Protein AF-A0A7K2Z045-F1 (afdb_monomer)

Sequence (275 aa):
AHGVPWSALLDPPTADEVGGALRGLGVDALVHLVPGAAVLTLADGRTDVLDLPELDYAARVVTADQENWPDAVEELGGWAWTAAMGPVLAALPGTFARAPQLVLLPAGPFGTVPWHAAWSDVDGRRRHALQDAQISYIPSPRLLCELAARPVDPASRRPAGIGREPGDPVAFAPARGHDHAWRRTAEFLTAGSYSVVSTLWPVSASDTELVLYMADHYLTRRDLPPAQALRTAQLWMRDPKRGIPAAMPPELAARARAIGPDALAGWAGFTHSGW

Foldseek 3Di:
DPPDPVVVVVDADALQLLLCLCVLVVAAWEWEQDAQWIWTRGNNSDIDIGGQNLRHPVVDDPPDDPVCVQVVLVVLLQSLCNRPLVRPLVPRDDDDPDQHHYEYAYPDPCLLRLSQQRWDQDPNDIDGSLVRHLYAYAPGSVLSSVLSPDDDDPVLLQLQQADDDQQRQHYEDEDPAQPCFHVSQVRSSVSNHQKYKYFNHDADPLLVVQLSVQLRCCSNVVVDDSSVSSSVSLVLLQDLPRDDDPPDDPVNSVSSNVRHSSSCRSSSRIHMYGD

Structure (mmCIF, N/CA/C/O backbone):
data_AF-A0A7K2Z045-F1
#
_entry.id   AF-A0A7K2Z045-F1
#
loop_
_atom_site.group_PDB
_atom_site.id
_atom_site.type_symbol
_atom_site.label_atom_id
_atom_site.label_alt_id
_atom_site.label_comp_id
_atom_site.label_asym_id
_atom_site.label_entity_id
_atom_site.label_seq_id
_atom_site.pdbx_PDB_ins_code
_atom_site.Cartn_x
_atom_site.Cartn_y
_atom_site.Cartn_z
_atom_site.occupancy
_atom_site.B_iso_or_equiv
_atom_site.auth_seq_id
_atom_site.auth_comp_id
_atom_site.auth_asym_id
_atom_site.auth_atom_id
_atom_site.pdbx_PDB_model_num
ATOM 1 N N . ALA A 1 1 ? -21.041 2.645 -25.209 1.00 37.44 1 ALA A N 1
ATOM 2 C CA . ALA A 1 1 ? -20.456 2.665 -23.857 1.00 37.44 1 ALA A CA 1
ATOM 3 C C . ALA A 1 1 ? -21.357 3.520 -22.977 1.00 37.44 1 ALA A C 1
ATOM 5 O O . ALA A 1 1 ? -21.346 4.736 -23.113 1.00 37.44 1 ALA A O 1
ATOM 6 N N . HIS A 1 2 ? -22.227 2.900 -22.181 1.00 43.59 2 HIS A N 1
ATOM 7 C CA . HIS A 1 2 ? -23.026 3.635 -21.202 1.00 43.59 2 HIS A CA 1
ATOM 8 C C . HIS A 1 2 ? -22.133 3.854 -19.983 1.00 43.59 2 HIS A C 1
ATOM 10 O O . HIS A 1 2 ? -21.916 2.927 -19.210 1.00 43.59 2 HIS A O 1
ATOM 16 N N . GLY A 1 3 ? -21.527 5.039 -19.889 1.00 47.94 3 GLY A N 1
ATOM 17 C CA . GLY A 1 3 ? -20.810 5.446 -18.685 1.00 47.94 3 GLY A CA 1
ATOM 18 C C . GLY A 1 3 ? -21.762 5.455 -17.491 1.00 47.94 3 GLY A C 1
ATOM 19 O O . GLY A 1 3 ? -22.954 5.730 -17.645 1.00 47.94 3 GLY A O 1
ATOM 20 N N . VAL A 1 4 ? -21.236 5.127 -16.315 1.00 55.31 4 VAL A N 1
ATOM 21 C CA . VAL A 1 4 ? -21.969 5.222 -15.051 1.00 55.31 4 VAL A CA 1
ATOM 22 C C . VAL A 1 4 ? -22.486 6.666 -14.896 1.00 55.31 4 VAL A C 1
ATOM 24 O O . VAL A 1 4 ? -21.718 7.603 -15.134 1.00 55.31 4 VAL A O 1
ATOM 27 N N . PRO A 1 5 ? -23.773 6.890 -14.559 1.00 61.06 5 PRO A N 1
ATOM 28 C CA . PRO A 1 5 ? -24.298 8.237 -14.348 1.00 61.06 5 PRO A CA 1
ATOM 29 C C . PRO A 1 5 ? -23.490 8.959 -13.265 1.00 61.06 5 PRO A C 1
ATOM 31 O O . PRO A 1 5 ? -23.189 8.365 -12.232 1.00 61.06 5 PRO A O 1
ATOM 34 N N . TRP A 1 6 ? -23.185 10.247 -13.454 1.00 54.19 6 TRP A N 1
ATOM 35 C CA . TRP A 1 6 ? -22.386 11.023 -12.490 1.00 54.19 6 TRP A CA 1
ATOM 36 C C . TRP A 1 6 ? -22.975 11.019 -11.069 1.00 54.19 6 TRP A C 1
ATOM 38 O O . TRP A 1 6 ? -22.236 11.144 -10.101 1.00 54.19 6 TRP A O 1
ATOM 48 N N . SER A 1 7 ? -24.291 10.837 -10.931 1.00 53.75 7 SER A N 1
ATOM 49 C CA . SER A 1 7 ? -24.972 10.724 -9.640 1.00 53.75 7 SER A CA 1
ATOM 50 C C .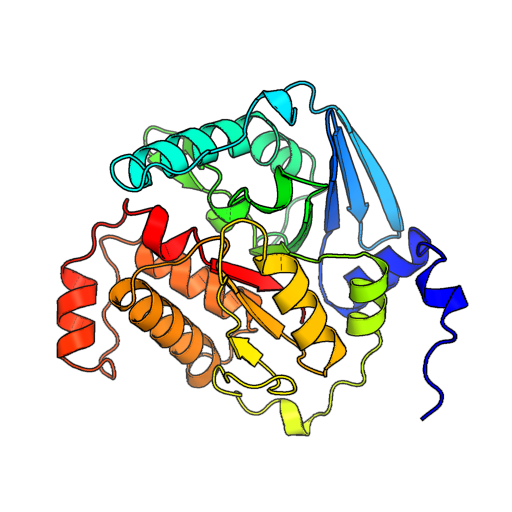 SER A 1 7 ? -24.570 9.463 -8.867 1.00 53.75 7 SER A C 1
ATOM 52 O O . SER A 1 7 ? -24.416 9.524 -7.656 1.00 53.75 7 SER A O 1
ATOM 54 N N . ALA A 1 8 ? -24.305 8.346 -9.552 1.00 59.38 8 ALA A N 1
ATOM 55 C CA .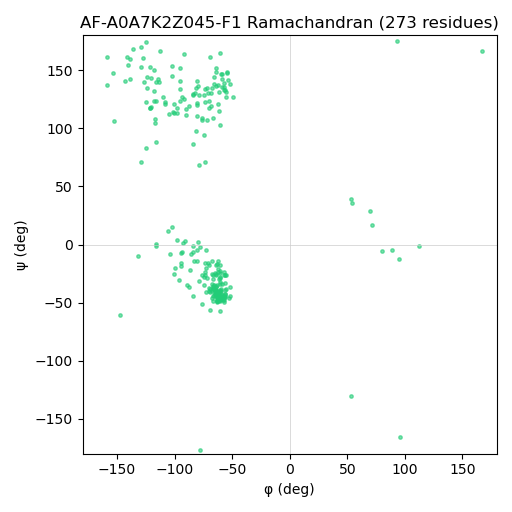 ALA A 1 8 ? -23.852 7.106 -8.918 1.00 59.38 8 ALA A CA 1
ATOM 56 C C . ALA A 1 8 ? -22.382 7.171 -8.450 1.00 59.38 8 ALA A C 1
ATOM 58 O O . ALA A 1 8 ? -21.966 6.365 -7.620 1.00 59.38 8 ALA A O 1
ATOM 59 N N . LEU A 1 9 ? -21.603 8.152 -8.934 1.00 54.16 9 LEU A N 1
ATOM 60 C CA . LEU A 1 9 ? -20.266 8.455 -8.403 1.00 54.16 9 LEU A CA 1
ATOM 61 C C . LEU A 1 9 ? -20.324 9.142 -7.028 1.00 54.16 9 LEU A C 1
ATOM 63 O O . LEU A 1 9 ? -19.324 9.142 -6.314 1.00 54.16 9 LEU A O 1
ATOM 67 N N . LEU A 1 10 ? -21.468 9.739 -6.668 1.00 63.69 10 LEU A N 1
ATOM 68 C CA . LEU A 1 10 ? -21.673 10.438 -5.394 1.00 63.69 10 LEU A CA 1
ATOM 69 C C . LEU A 1 10 ? -22.292 9.544 -4.316 1.00 63.69 10 LEU A C 1
ATOM 71 O O . LEU A 1 10 ? -22.179 9.865 -3.134 1.00 63.69 10 LEU A O 1
ATOM 75 N N . ASP A 1 11 ? -22.903 8.425 -4.706 1.00 73.25 11 ASP A N 1
ATOM 76 C CA . ASP A 1 11 ? -23.441 7.456 -3.760 1.00 73.25 11 ASP A CA 1
ATOM 77 C C . ASP A 1 11 ? -22.307 6.564 -3.233 1.00 73.25 11 ASP A C 1
ATOM 79 O O . ASP A 1 11 ? -21.657 5.860 -4.022 1.00 73.25 11 ASP A O 1
ATOM 83 N N . PRO A 1 12 ? -22.042 6.550 -1.914 1.00 81.00 12 PRO A N 1
ATOM 84 C CA . PRO A 1 12 ? -21.073 5.626 -1.349 1.00 81.00 12 PRO A CA 1
ATOM 85 C C . PRO A 1 12 ? -21.573 4.186 -1.543 1.00 81.00 12 PRO A C 1
ATOM 87 O O . PRO A 1 12 ? -22.763 3.927 -1.343 1.00 81.00 12 PRO A O 1
ATOM 90 N N . PRO A 1 13 ? -20.705 3.240 -1.945 1.00 91.12 13 PRO A N 1
ATOM 91 C CA . PRO A 1 13 ? -21.109 1.848 -2.052 1.00 91.12 13 PRO A CA 1
ATOM 92 C C . PRO A 1 13 ? -21.489 1.292 -0.677 1.00 91.12 13 PRO A C 1
ATOM 94 O O . PRO A 1 13 ? -20.932 1.692 0.350 1.00 91.12 13 PRO A O 1
ATOM 97 N N . THR A 1 14 ? -22.426 0.352 -0.661 1.00 92.38 14 THR A N 1
ATOM 98 C CA . THR A 1 14 ? -22.796 -0.373 0.556 1.00 92.38 14 THR A CA 1
ATOM 99 C C . THR A 1 14 ? -21.668 -1.311 0.994 1.00 92.38 14 THR A C 1
ATOM 101 O O . THR A 1 14 ? -20.793 -1.679 0.206 1.00 92.38 14 THR A O 1
ATOM 104 N N . ALA A 1 15 ? -21.695 -1.746 2.257 1.00 92.12 15 ALA A N 1
ATOM 105 C CA . ALA A 1 15 ? -20.741 -2.737 2.756 1.00 92.12 15 ALA A CA 1
ATOM 106 C C . ALA A 1 15 ? -20.803 -4.057 1.959 1.00 92.12 15 ALA A C 1
ATOM 108 O O . ALA A 1 15 ? -19.765 -4.663 1.707 1.00 92.12 15 ALA A O 1
ATOM 109 N N . ASP A 1 16 ? -21.989 -4.450 1.481 1.00 93.56 16 ASP A N 1
ATOM 110 C CA . ASP A 1 16 ? -22.174 -5.644 0.649 1.00 93.56 16 ASP A CA 1
ATOM 111 C C . ASP A 1 16 ? -21.553 -5.488 -0.747 1.00 93.56 16 ASP A C 1
ATOM 113 O O . ASP A 1 16 ? -20.929 -6.426 -1.252 1.00 93.56 16 ASP A O 1
ATOM 117 N N . GLU A 1 17 ? -21.686 -4.309 -1.370 1.00 95.25 17 GLU A N 1
ATOM 118 C CA . GLU A 1 17 ? -21.017 -3.999 -2.642 1.00 95.25 17 GLU A CA 1
ATOM 119 C C . GLU A 1 17 ? -19.493 -4.071 -2.479 1.00 95.25 17 GLU A C 1
ATOM 121 O O . GLU A 1 17 ? -18.812 -4.719 -3.279 1.00 95.25 17 GLU A O 1
ATOM 126 N N . VAL A 1 18 ? -18.963 -3.471 -1.408 1.00 96.44 18 VAL A N 1
ATOM 127 C CA . VAL A 1 18 ? -17.532 -3.521 -1.084 1.00 96.44 18 VAL A CA 1
ATOM 128 C C . VAL A 1 18 ? -17.085 -4.959 -0.813 1.00 96.44 18 VAL A C 1
ATOM 130 O O . VAL A 1 18 ? -16.106 -5.404 -1.405 1.00 96.44 18 VAL A O 1
ATOM 133 N N . GLY A 1 19 ? -17.808 -5.725 0.006 1.00 96.31 19 GLY A N 1
ATOM 134 C CA . GLY A 1 19 ? -17.499 -7.131 0.284 1.00 96.31 19 GLY A CA 1
ATOM 135 C C . GLY A 1 19 ? -17.507 -7.996 -0.982 1.00 96.31 19 GLY A C 1
ATOM 136 O O . GLY A 1 19 ? -16.619 -8.825 -1.192 1.00 96.31 19 GLY A O 1
ATOM 137 N N . GLY A 1 20 ? -18.464 -7.761 -1.885 1.00 96.44 20 GLY A N 1
ATOM 138 C CA . GLY A 1 20 ? -18.502 -8.380 -3.211 1.00 96.44 20 GLY A CA 1
ATOM 139 C C . GLY A 1 20 ? -17.267 -8.062 -4.056 1.00 96.44 20 GLY A C 1
ATOM 140 O O . GLY A 1 20 ? -16.664 -8.978 -4.622 1.00 96.44 20 GLY A O 1
ATOM 141 N N . ALA A 1 21 ? -16.856 -6.792 -4.092 1.00 95.81 21 ALA A N 1
ATOM 142 C CA . ALA A 1 21 ? -15.649 -6.356 -4.789 1.00 95.81 21 ALA A CA 1
ATOM 143 C C . ALA A 1 21 ? -14.383 -7.003 -4.204 1.00 95.81 21 ALA A C 1
ATOM 145 O O . ALA A 1 21 ? -13.574 -7.558 -4.947 1.00 95.81 21 ALA A O 1
ATOM 146 N N . LEU A 1 22 ? -14.245 -7.012 -2.874 1.00 95.81 22 LEU A N 1
ATOM 147 C CA . LEU A 1 22 ? -13.127 -7.647 -2.171 1.00 95.81 22 LEU A CA 1
ATOM 148 C C . LEU A 1 22 ? -13.017 -9.139 -2.522 1.00 95.81 22 LEU A C 1
ATOM 150 O O . LEU A 1 22 ? -11.936 -9.601 -2.888 1.00 95.81 22 LEU A O 1
ATOM 154 N N . ARG A 1 23 ? -14.135 -9.881 -2.520 1.00 94.12 23 ARG A N 1
ATOM 155 C CA . ARG A 1 23 ? -14.158 -11.295 -2.942 1.00 94.12 23 ARG A CA 1
ATOM 156 C C . ARG A 1 23 ? -13.727 -11.486 -4.390 1.00 94.12 23 ARG A C 1
ATOM 158 O O . ARG A 1 23 ? -12.939 -12.389 -4.660 1.00 94.12 23 ARG A O 1
ATOM 165 N N . GLY A 1 24 ? -14.230 -10.657 -5.306 1.00 92.12 24 GLY A N 1
ATOM 166 C CA . GLY A 1 24 ? -13.877 -10.728 -6.728 1.00 92.12 24 GLY A CA 1
ATOM 167 C C . GLY A 1 24 ? -12.383 -10.516 -6.987 1.00 92.12 24 GLY A C 1
ATOM 168 O O . GLY A 1 24 ? -11.819 -11.134 -7.886 1.00 92.12 24 GLY A O 1
ATOM 169 N N . LEU A 1 25 ? -11.740 -9.698 -6.154 1.00 91.00 25 LEU A N 1
ATOM 170 C CA . LEU A 1 25 ? -10.322 -9.350 -6.243 1.00 91.00 25 LEU A CA 1
ATOM 171 C C . LEU A 1 25 ? -9.409 -10.247 -5.381 1.00 91.00 25 LEU A C 1
ATOM 173 O O . LEU A 1 25 ? -8.184 -10.146 -5.453 1.00 91.00 25 LEU A O 1
ATOM 177 N N . GLY A 1 26 ? -9.981 -11.139 -4.565 1.00 91.31 26 GLY A N 1
ATOM 178 C CA . GLY A 1 26 ? -9.224 -11.987 -3.639 1.00 91.31 26 GLY A CA 1
ATOM 179 C C . GLY A 1 26 ? -8.602 -11.223 -2.463 1.00 91.31 26 GLY A C 1
ATOM 180 O O . GLY A 1 26 ? -7.551 -11.627 -1.959 1.00 91.31 26 GLY A O 1
ATOM 181 N N . VAL A 1 27 ? -9.235 -10.124 -2.048 1.00 93.69 27 VAL A N 1
ATOM 182 C CA . VAL A 1 27 ? -8.830 -9.249 -0.938 1.00 93.69 27 VAL A CA 1
ATOM 183 C C . VAL A 1 27 ? -9.561 -9.641 0.330 1.00 93.69 27 VAL A C 1
ATOM 185 O O . VAL A 1 27 ? -10.753 -9.937 0.293 1.00 93.69 27 VAL A O 1
ATOM 188 N N . ASP A 1 28 ? -8.859 -9.599 1.459 1.00 94.44 28 ASP A N 1
ATOM 189 C CA . ASP A 1 28 ? -9.421 -10.017 2.739 1.00 94.44 28 ASP A CA 1
ATOM 190 C C . ASP A 1 28 ? -10.159 -8.859 3.440 1.00 94.44 28 ASP A C 1
ATOM 192 O O . ASP A 1 28 ? -11.217 -9.080 4.031 1.00 94.44 28 ASP A O 1
ATOM 196 N N . ALA A 1 29 ? -9.649 -7.621 3.335 1.00 95.75 29 ALA A N 1
ATOM 197 C CA . ALA A 1 29 ? -10.290 -6.443 3.926 1.00 95.75 29 ALA A CA 1
ATOM 198 C C . ALA A 1 29 ? -9.977 -5.115 3.208 1.00 95.75 29 ALA A C 1
ATOM 200 O O . ALA A 1 29 ? -8.857 -4.886 2.741 1.00 95.75 29 ALA A O 1
ATOM 201 N N . LEU A 1 30 ? -10.956 -4.206 3.215 1.00 97.50 30 LEU A N 1
ATOM 202 C CA . LEU A 1 30 ? -10.764 -2.765 3.040 1.00 97.50 30 LEU A CA 1
ATOM 203 C C . LEU A 1 30 ? -10.638 -2.121 4.425 1.00 97.50 30 LEU A C 1
ATOM 205 O O . LEU A 1 30 ? -11.517 -2.296 5.264 1.00 97.50 30 LEU A O 1
ATOM 209 N N . VAL A 1 31 ? -9.578 -1.352 4.655 1.00 97.94 31 VAL A N 1
ATOM 210 C CA . VAL A 1 31 ? -9.319 -0.651 5.918 1.00 97.94 31 VAL A CA 1
ATOM 211 C C . VAL A 1 31 ? -9.327 0.852 5.663 1.00 97.94 31 VAL A C 1
ATOM 213 O O . VAL A 1 31 ? -8.405 1.395 5.051 1.00 97.94 31 VAL A O 1
ATOM 216 N N . HIS A 1 32 ? -10.368 1.537 6.129 1.00 97.06 32 HIS A N 1
ATOM 217 C CA . HIS A 1 32 ? -10.457 2.993 6.079 1.00 97.06 32 HIS A CA 1
ATOM 218 C C . HIS A 1 32 ? -9.850 3.583 7.350 1.00 97.06 32 HIS A C 1
ATOM 220 O O . HIS A 1 32 ? -10.401 3.413 8.436 1.00 97.06 32 HIS A O 1
ATOM 226 N N . LEU A 1 33 ? -8.714 4.263 7.210 1.00 96.31 33 LEU A N 1
ATOM 227 C CA . LEU A 1 33 ? -8.029 4.928 8.316 1.00 96.31 33 LEU A CA 1
ATOM 228 C C . LEU A 1 33 ? -8.550 6.359 8.439 1.00 96.31 33 LEU A C 1
ATOM 230 O O . LEU A 1 33 ? -8.361 7.163 7.524 1.00 96.31 33 LEU A O 1
ATOM 234 N N . VAL A 1 34 ? -9.186 6.669 9.565 1.00 94.75 34 VAL A N 1
ATOM 235 C CA . VAL A 1 34 ? -9.729 7.991 9.907 1.00 94.75 34 VAL A CA 1
ATOM 236 C C . VAL A 1 34 ? -9.204 8.418 11.279 1.00 94.75 34 VAL A C 1
ATOM 238 O O . VAL A 1 34 ? -8.733 7.574 12.037 1.00 94.75 34 VAL A O 1
ATOM 241 N N . PRO A 1 35 ? -9.237 9.712 11.637 1.00 94.12 35 PRO A N 1
ATOM 242 C CA . PRO A 1 35 ? -8.783 10.128 12.957 1.00 94.12 35 PRO A CA 1
ATOM 243 C C . PRO A 1 35 ? -9.531 9.381 14.062 1.00 94.12 35 PRO A C 1
ATOM 245 O O . PRO A 1 35 ? -10.762 9.354 14.071 1.00 94.12 35 PRO A O 1
ATOM 248 N N . GLY A 1 36 ? -8.782 8.771 14.975 1.00 95.44 36 GLY A N 1
ATOM 249 C CA . GLY A 1 36 ? -9.306 8.034 16.116 1.00 95.44 36 GLY A CA 1
ATOM 250 C C . GLY A 1 36 ? -9.786 6.611 15.826 1.00 95.44 36 GLY A C 1
ATOM 251 O O . GLY A 1 36 ? -10.145 5.929 16.783 1.00 95.44 36 GLY A O 1
ATOM 252 N N . ALA A 1 37 ? -9.826 6.141 14.570 1.00 97.44 37 ALA A N 1
ATOM 253 C CA . ALA A 1 37 ? -10.375 4.817 14.261 1.00 97.44 37 ALA A CA 1
ATOM 254 C C . ALA A 1 37 ? -9.910 4.207 12.926 1.00 97.44 37 ALA A C 1
ATOM 256 O O . ALA A 1 37 ? -9.506 4.893 11.987 1.00 97.44 37 ALA A O 1
ATOM 257 N N . ALA A 1 38 ? -10.066 2.889 12.809 1.00 97.88 38 ALA A N 1
ATOM 258 C CA . ALA A 1 38 ? -10.076 2.184 11.532 1.00 97.88 38 ALA A CA 1
ATOM 259 C C . ALA A 1 38 ? -11.425 1.492 11.319 1.00 97.88 38 ALA A C 1
ATOM 261 O O . ALA A 1 38 ? -11.914 0.786 12.198 1.00 97.88 38 ALA A O 1
ATOM 262 N N . VAL A 1 39 ? -12.012 1.660 10.134 1.00 97.19 39 VAL A N 1
ATOM 263 C CA . VAL A 1 39 ? -13.214 0.924 9.717 1.00 97.19 39 VAL A CA 1
ATOM 264 C C . VAL A 1 39 ? -12.785 -0.204 8.784 1.00 97.19 39 VAL A C 1
ATOM 266 O O . VAL A 1 39 ? -12.264 0.056 7.699 1.00 97.19 39 VAL A O 1
ATOM 269 N N . LEU A 1 40 ? -12.973 -1.449 9.217 1.00 96.88 40 LEU A N 1
ATOM 270 C CA . LEU A 1 40 ? -12.599 -2.654 8.486 1.00 96.88 40 LEU A CA 1
ATOM 271 C C . LEU A 1 40 ? -13.846 -3.235 7.828 1.00 96.88 40 LEU A C 1
ATOM 273 O O . LEU A 1 40 ? -14.731 -3.720 8.523 1.00 96.88 40 LEU A O 1
ATOM 277 N N . THR A 1 41 ? -13.914 -3.215 6.501 1.00 96.75 41 THR A N 1
ATOM 278 C CA . THR A 1 41 ? -14.940 -3.935 5.735 1.00 96.75 41 THR A CA 1
ATOM 279 C C . THR A 1 41 ? -14.336 -5.219 5.190 1.00 96.75 41 THR A C 1
ATOM 281 O O . THR A 1 41 ? -13.346 -5.183 4.458 1.00 96.75 41 THR A O 1
ATOM 284 N N . LEU A 1 42 ? -14.914 -6.356 5.559 1.00 94.50 42 LEU A N 1
ATOM 285 C CA . LEU A 1 42 ? -14.443 -7.682 5.184 1.00 94.50 42 LEU A CA 1
ATOM 286 C C . LEU A 1 42 ? -15.115 -8.176 3.900 1.00 94.50 42 LEU A C 1
ATOM 288 O O . LEU A 1 42 ? -16.154 -7.679 3.467 1.00 94.50 42 LEU A O 1
ATOM 292 N N . ALA A 1 43 ? -14.526 -9.206 3.298 1.00 91.38 43 ALA A N 1
ATOM 293 C CA . ALA A 1 43 ? -15.019 -9.822 2.067 1.00 91.38 43 ALA A CA 1
ATOM 294 C C . ALA A 1 43 ? -16.449 -10.413 2.184 1.00 91.38 43 ALA A C 1
ATOM 296 O O . ALA A 1 43 ? -17.159 -10.558 1.186 1.00 91.38 43 ALA A O 1
ATOM 297 N N . ASP A 1 44 ? -16.904 -10.744 3.395 1.00 89.81 44 ASP A N 1
ATOM 298 C CA . ASP A 1 44 ? -18.272 -11.207 3.668 1.00 89.81 44 ASP A CA 1
ATOM 299 C C . ASP A 1 44 ? -19.292 -10.065 3.850 1.00 89.81 44 ASP A C 1
ATOM 301 O O . ASP A 1 44 ? -20.476 -10.344 4.019 1.00 89.81 44 ASP A O 1
ATOM 305 N N . GLY A 1 45 ? -18.853 -8.803 3.774 1.00 89.75 45 GLY A N 1
ATOM 306 C CA . GLY A 1 45 ? -19.685 -7.613 3.972 1.00 89.75 45 GLY A CA 1
ATOM 307 C C . GLY A 1 45 ? -19.776 -7.148 5.428 1.00 89.75 45 GLY A C 1
ATOM 308 O O . GLY A 1 45 ? -20.347 -6.087 5.686 1.00 89.75 45 GLY A O 1
ATOM 309 N N . ARG A 1 46 ? -19.198 -7.881 6.394 1.00 93.81 46 ARG A N 1
ATOM 310 C CA . ARG A 1 46 ? -19.134 -7.415 7.785 1.00 93.81 46 ARG A CA 1
ATOM 311 C C . ARG A 1 46 ? -18.243 -6.180 7.881 1.00 93.81 46 ARG A C 1
ATOM 313 O O . ARG A 1 46 ? -17.153 -6.146 7.309 1.00 93.81 46 ARG A O 1
ATOM 320 N N . THR A 1 47 ? -18.696 -5.203 8.663 1.00 94.94 47 THR A N 1
ATOM 321 C CA . THR A 1 47 ? -17.918 -4.013 9.000 1.00 94.94 47 THR A CA 1
ATOM 322 C C . THR A 1 47 ? -17.669 -3.950 10.497 1.00 94.94 47 THR A C 1
ATOM 324 O O . THR A 1 47 ? -18.619 -3.913 11.277 1.00 94.94 47 THR A O 1
ATOM 327 N N . ASP A 1 48 ? -16.397 -3.888 10.872 1.00 94.62 48 ASP A N 1
ATOM 328 C CA . ASP A 1 48 ? -15.933 -3.750 12.247 1.00 94.62 48 ASP A CA 1
ATOM 329 C C . ASP A 1 48 ? -15.237 -2.386 12.412 1.00 94.62 48 ASP A C 1
ATOM 331 O O . ASP A 1 48 ? -14.562 -1.903 11.499 1.00 94.62 48 ASP A O 1
ATOM 335 N N . VAL A 1 49 ? -15.414 -1.739 13.565 1.00 96.81 49 VAL A N 1
ATOM 336 C CA . VAL A 1 49 ? -14.739 -0.473 13.895 1.00 96.81 49 VAL A CA 1
ATOM 337 C C . VAL A 1 49 ? -13.725 -0.741 14.995 1.00 96.81 49 VAL A C 1
ATOM 339 O O . VAL A 1 49 ? -14.063 -1.311 16.030 1.00 96.81 49 VAL A O 1
ATOM 342 N N . LEU A 1 50 ? -12.485 -0.331 14.754 1.00 97.69 50 LEU A N 1
ATOM 343 C CA . LEU A 1 50 ? -11.385 -0.420 15.701 1.00 97.69 50 LEU A CA 1
ATOM 344 C C . LEU A 1 50 ? -11.051 0.980 16.213 1.00 97.69 50 LEU A C 1
ATOM 346 O O . LEU A 1 50 ? -10.691 1.847 15.418 1.00 97.69 50 LEU A O 1
ATOM 350 N N . ASP A 1 51 ? -11.137 1.182 17.526 1.00 97.94 51 ASP A N 1
ATOM 351 C CA . ASP A 1 51 ? -10.718 2.429 18.166 1.00 97.94 51 ASP A CA 1
ATOM 352 C C . ASP A 1 51 ? -9.188 2.557 18.125 1.00 97.94 51 ASP A C 1
ATOM 354 O O . ASP A 1 51 ? -8.458 1.688 18.607 1.00 97.94 51 ASP A O 1
ATOM 358 N N . LEU A 1 52 ? -8.705 3.659 17.555 1.00 96.94 52 LEU A N 1
ATOM 359 C CA . LEU A 1 52 ? -7.291 3.990 17.373 1.00 96.94 52 LEU A CA 1
ATOM 360 C C . LEU A 1 52 ? -7.016 5.404 17.912 1.00 96.94 52 LEU A C 1
ATOM 362 O O . LEU A 1 52 ? -6.788 6.328 17.132 1.00 96.94 52 LEU A O 1
ATOM 366 N N . PRO A 1 53 ? -7.044 5.619 19.239 1.00 94.50 53 PRO A N 1
ATOM 367 C CA . PRO A 1 53 ? -6.964 6.960 19.830 1.00 94.50 53 PRO A CA 1
ATOM 368 C C . PRO A 1 53 ? -5.651 7.703 19.528 1.00 94.50 53 PRO A C 1
ATOM 370 O O . PRO A 1 53 ? -5.612 8.926 19.610 1.00 94.50 53 PRO A O 1
ATOM 373 N N . GLU A 1 54 ? -4.585 6.985 19.165 1.00 91.38 54 GLU A N 1
ATOM 374 C CA . GLU A 1 54 ? -3.285 7.561 18.784 1.00 91.38 54 GLU A CA 1
ATOM 375 C C . GLU A 1 54 ? -3.198 7.955 17.295 1.00 91.38 54 GLU A C 1
ATOM 377 O O . GLU A 1 54 ? -2.227 8.591 16.867 1.00 91.38 54 GLU A O 1
ATOM 382 N N . LEU A 1 55 ? -4.201 7.585 16.491 1.00 93.94 55 LEU A N 1
ATOM 383 C CA . LEU A 1 55 ? -4.288 7.928 15.076 1.00 93.94 55 LEU A CA 1
ATOM 384 C C . LEU A 1 55 ? -4.894 9.327 14.915 1.00 93.94 55 LEU A C 1
ATOM 386 O O . LEU A 1 55 ? -6.096 9.483 14.729 1.00 93.94 55 LEU A O 1
ATOM 390 N N . ASP A 1 56 ? -4.057 10.358 14.970 1.00 88.31 56 ASP A N 1
ATOM 391 C CA . ASP A 1 56 ? -4.469 11.763 14.853 1.00 88.31 56 ASP A CA 1
ATOM 392 C C . ASP A 1 56 ? -3.713 12.479 13.718 1.00 88.31 56 ASP A C 1
ATOM 394 O O . ASP A 1 56 ? -2.526 12.240 13.490 1.00 88.31 56 ASP A O 1
ATOM 398 N N . TYR A 1 57 ? -4.389 13.391 13.012 1.00 80.12 57 TYR A N 1
ATOM 399 C CA . TYR A 1 57 ? -3.770 14.277 12.023 1.00 80.12 57 TYR A CA 1
ATOM 400 C C . TYR A 1 57 ? -2.770 15.242 12.659 1.00 80.12 57 TYR A C 1
ATOM 402 O O . TYR A 1 57 ? -1.727 15.517 12.066 1.00 80.12 57 TYR A O 1
ATOM 410 N N . ALA A 1 58 ? -3.070 15.759 13.857 1.00 65.38 58 ALA A N 1
ATOM 411 C CA . ALA A 1 58 ? -2.189 16.709 14.536 1.00 65.38 58 ALA A CA 1
ATOM 412 C C . ALA A 1 58 ? -0.849 16.072 14.921 1.00 65.38 58 ALA A C 1
ATOM 414 O O . ALA A 1 58 ? 0.162 16.767 15.019 1.00 65.38 58 ALA A O 1
ATOM 415 N N . ALA A 1 59 ? -0.826 14.745 15.076 1.00 57.50 59 ALA A N 1
ATOM 416 C CA . ALA A 1 59 ? 0.394 14.021 15.364 1.00 57.50 59 ALA A CA 1
ATOM 417 C C . ALA A 1 59 ? 1.408 14.127 14.220 1.00 57.50 59 ALA A C 1
ATOM 419 O O . ALA A 1 59 ? 2.595 13.999 14.503 1.00 57.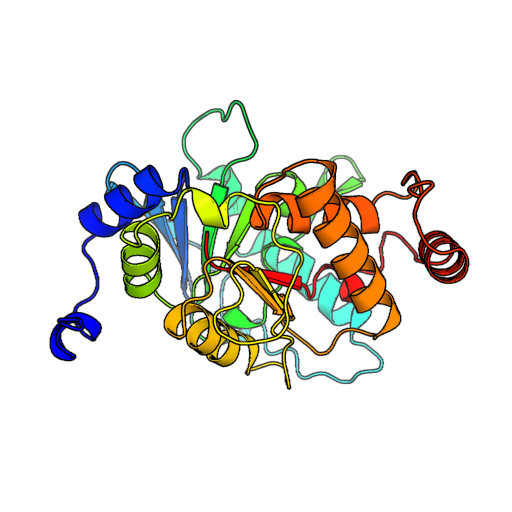50 59 ALA A O 1
ATOM 420 N N . ARG A 1 60 ? 0.998 14.347 12.954 1.00 60.09 60 ARG A N 1
ATOM 421 C CA . ARG A 1 60 ? 1.915 14.284 11.804 1.00 60.09 60 ARG A CA 1
ATOM 422 C C . ARG A 1 60 ? 1.484 15.152 10.612 1.00 60.09 60 ARG A C 1
ATOM 424 O O . ARG A 1 60 ? 0.666 14.761 9.785 1.00 60.09 60 ARG A O 1
ATOM 431 N N . VAL A 1 61 ? 2.192 16.265 10.428 1.00 52.00 61 VAL A N 1
ATOM 432 C CA . VAL A 1 61 ? 2.502 16.813 9.100 1.00 52.00 61 VAL A CA 1
ATOM 433 C C . VAL A 1 61 ? 4.018 16.758 8.978 1.00 52.00 61 VAL A C 1
ATOM 435 O O . VAL A 1 61 ? 4.711 17.548 9.612 1.00 52.00 61 VAL A O 1
ATOM 438 N N . VAL A 1 62 ? 4.556 15.813 8.204 1.00 54.06 62 VAL A N 1
ATOM 439 C CA . VAL A 1 62 ? 5.989 15.848 7.886 1.00 54.06 62 VAL A CA 1
ATOM 440 C C . VAL A 1 62 ? 6.191 16.967 6.867 1.00 54.06 62 VAL A C 1
ATOM 442 O O . VAL A 1 62 ? 5.980 16.787 5.670 1.00 54.06 62 VAL A O 1
ATOM 445 N N . THR A 1 63 ? 6.536 18.162 7.343 1.00 51.56 63 THR A N 1
ATOM 446 C CA . THR A 1 63 ? 7.023 19.239 6.479 1.00 51.56 63 THR A CA 1
ATOM 447 C C . THR A 1 63 ? 8.469 18.916 6.123 1.00 51.56 63 THR A C 1
ATOM 449 O O . THR A 1 63 ? 9.341 18.961 6.986 1.00 51.56 63 THR A O 1
ATOM 452 N N . ALA A 1 64 ? 8.701 18.517 4.875 1.00 50.19 64 ALA A N 1
ATOM 453 C CA . ALA A 1 64 ? 9.999 18.053 4.409 1.00 50.19 64 ALA A CA 1
ATOM 454 C C . ALA A 1 64 ? 11.045 19.182 4.411 1.00 50.19 64 ALA A C 1
ATOM 456 O O . ALA A 1 64 ? 11.016 20.068 3.558 1.00 50.19 64 ALA A O 1
ATOM 457 N N . ASP A 1 65 ? 11.996 19.097 5.337 1.00 54.00 65 ASP A N 1
ATOM 458 C CA . ASP A 1 65 ? 13.386 19.428 5.042 1.00 54.00 65 ASP A CA 1
ATOM 459 C C . ASP A 1 65 ? 14.030 18.176 4.420 1.00 54.00 65 ASP A C 1
ATOM 461 O O . ASP A 1 65 ? 13.881 17.071 4.950 1.00 54.00 65 ASP A O 1
ATOM 465 N N . GLN A 1 66 ? 14.688 18.321 3.266 1.00 59.12 66 GLN A N 1
ATOM 466 C CA . GLN A 1 66 ? 15.287 17.186 2.558 1.00 59.12 66 GLN A CA 1
ATOM 467 C C . GLN A 1 66 ? 16.461 16.571 3.329 1.00 59.12 66 GLN A C 1
ATOM 469 O O . GLN A 1 66 ? 16.713 15.379 3.160 1.00 59.12 66 GLN A O 1
ATOM 474 N N . GLU A 1 67 ? 17.151 17.343 4.177 1.00 62.22 67 GLU A N 1
ATOM 475 C CA . GLU A 1 67 ? 18.330 16.857 4.909 1.00 62.22 67 GLU A CA 1
ATOM 476 C C . GLU A 1 67 ? 17.977 15.788 5.955 1.00 62.22 67 GLU A C 1
ATOM 478 O O . GLU A 1 67 ? 18.721 14.825 6.114 1.00 62.22 67 GLU A O 1
ATOM 483 N N . ASN A 1 68 ? 16.800 15.886 6.583 1.00 73.00 68 ASN A N 1
ATOM 484 C CA . ASN A 1 68 ? 16.361 14.971 7.649 1.00 73.00 68 ASN A CA 1
ATOM 485 C C . ASN A 1 68 ? 15.284 13.973 7.191 1.00 73.00 68 ASN A C 1
ATOM 487 O O . ASN A 1 68 ? 14.645 13.309 8.008 1.00 73.00 68 ASN A O 1
ATOM 491 N N . TRP A 1 69 ? 15.048 13.870 5.879 1.00 80.31 69 TRP A N 1
ATOM 492 C CA . TRP A 1 69 ? 13.972 13.044 5.331 1.00 80.31 69 TRP A CA 1
ATOM 493 C C . TRP A 1 69 ? 14.059 11.552 5.713 1.00 80.31 69 TRP A C 1
ATOM 495 O O . TRP A 1 69 ? 13.023 10.991 6.075 1.00 80.31 69 TRP A O 1
ATOM 505 N N . PRO A 1 70 ? 15.236 10.886 5.684 1.00 82.75 70 PRO A N 1
ATOM 506 C CA . PRO A 1 70 ? 15.339 9.484 6.095 1.00 82.75 70 PRO A CA 1
ATOM 507 C C . PRO A 1 70 ? 14.880 9.246 7.538 1.00 82.75 70 PRO A C 1
ATOM 509 O O . PRO A 1 70 ? 14.037 8.379 7.767 1.00 82.75 70 PRO A O 1
ATOM 512 N N . ASP A 1 71 ? 15.351 10.066 8.479 1.00 83.19 71 ASP A N 1
ATOM 513 C CA . ASP A 1 71 ? 15.000 9.958 9.899 1.00 83.19 71 ASP A CA 1
ATOM 514 C C . ASP A 1 71 ? 13.509 10.240 10.128 1.00 83.19 71 ASP A C 1
ATOM 516 O O . ASP A 1 71 ? 12.842 9.533 10.884 1.00 83.19 71 ASP A O 1
ATOM 520 N N . ALA A 1 72 ? 12.950 11.218 9.407 1.00 84.88 72 ALA A N 1
ATOM 521 C CA . ALA A 1 72 ? 11.524 11.518 9.461 1.00 84.88 72 ALA A CA 1
ATOM 522 C C . ALA A 1 72 ? 10.662 10.341 8.972 1.00 84.88 72 ALA A C 1
ATOM 524 O O . ALA A 1 72 ? 9.623 10.049 9.566 1.00 84.88 72 ALA A O 1
ATOM 525 N N . VAL A 1 73 ? 11.085 9.641 7.910 1.00 87.44 73 VAL A N 1
ATOM 526 C CA . VAL A 1 73 ? 10.402 8.430 7.423 1.00 87.44 73 VAL A CA 1
ATOM 527 C C . VAL A 1 73 ? 10.518 7.290 8.438 1.00 87.44 73 VAL A C 1
ATOM 529 O O . VAL A 1 73 ? 9.547 6.556 8.634 1.00 87.44 73 VAL A O 1
ATOM 532 N N . GLU A 1 74 ? 11.665 7.141 9.104 1.00 87.75 74 GLU A N 1
ATOM 533 C CA . GLU A 1 74 ? 11.840 6.139 10.161 1.00 87.75 74 GLU A CA 1
ATOM 534 C C . GLU A 1 74 ? 10.918 6.385 11.359 1.00 87.75 74 GLU A C 1
ATOM 536 O O . GLU A 1 74 ? 10.200 5.465 11.769 1.00 87.75 74 GLU A O 1
ATOM 541 N N . GLU A 1 75 ? 10.885 7.612 11.885 1.00 88.56 75 GLU A N 1
ATOM 542 C CA . GLU A 1 75 ? 10.007 7.993 12.998 1.00 88.56 75 GLU A CA 1
ATOM 543 C C . GLU A 1 75 ? 8.531 7.817 12.617 1.00 88.56 75 GLU A C 1
ATOM 545 O O . GLU A 1 75 ? 7.743 7.240 13.375 1.00 88.56 75 GLU A O 1
ATOM 550 N N . LEU A 1 76 ? 8.163 8.246 11.403 1.00 89.12 76 LEU A N 1
ATOM 551 C CA . LEU A 1 76 ? 6.811 8.089 10.879 1.00 89.12 76 LEU A CA 1
ATOM 552 C C . LEU A 1 76 ? 6.408 6.614 10.782 1.00 89.12 76 LEU A C 1
ATOM 554 O O . LEU A 1 76 ? 5.269 6.275 11.095 1.00 89.12 76 LEU A O 1
ATOM 558 N N . GLY A 1 77 ? 7.329 5.731 10.387 1.00 92.00 77 GLY A N 1
ATOM 559 C CA . GLY A 1 77 ? 7.090 4.290 10.331 1.00 92.00 77 GLY A CA 1
ATOM 560 C C . GLY A 1 77 ? 6.830 3.667 11.707 1.00 92.00 77 GLY A C 1
ATOM 561 O O . GLY A 1 77 ? 5.942 2.820 11.830 1.00 92.00 77 GLY A O 1
ATOM 562 N N . GLY A 1 78 ? 7.552 4.104 12.742 1.00 93.38 78 GLY A N 1
ATOM 563 C CA . GLY A 1 78 ? 7.346 3.628 14.113 1.00 93.38 78 GLY A CA 1
ATOM 564 C C . GLY A 1 78 ? 5.991 4.073 14.668 1.00 93.38 78 GLY A C 1
ATOM 565 O O . GLY A 1 78 ? 5.221 3.257 15.174 1.00 93.38 78 GLY A O 1
ATOM 566 N N . TRP A 1 79 ? 5.647 5.352 14.484 1.00 93.81 79 TRP A N 1
ATOM 567 C CA . TRP A 1 79 ? 4.322 5.868 14.843 1.00 93.81 79 TRP A CA 1
ATOM 568 C C . TRP A 1 79 ? 3.202 5.150 14.085 1.00 93.81 79 TRP A C 1
ATOM 570 O O . TRP A 1 79 ? 2.235 4.713 14.701 1.00 93.81 79 TRP A O 1
ATOM 580 N N . ALA A 1 80 ? 3.338 4.971 12.767 1.00 95.25 80 ALA A N 1
ATOM 581 C CA . ALA A 1 80 ? 2.314 4.339 11.936 1.00 95.25 80 ALA A CA 1
ATOM 582 C C . ALA A 1 80 ? 2.010 2.896 12.370 1.00 95.25 80 ALA A C 1
ATOM 584 O O . ALA A 1 80 ? 0.886 2.413 12.198 1.00 95.25 80 ALA A O 1
ATOM 585 N N . TRP A 1 81 ? 2.998 2.202 12.944 1.00 96.75 81 TRP A N 1
ATOM 586 C CA . TRP A 1 81 ? 2.784 0.886 13.528 1.00 96.75 81 TRP A CA 1
ATOM 587 C C . TRP A 1 81 ? 1.940 0.965 14.790 1.00 96.75 81 TRP A C 1
ATOM 589 O O . TRP A 1 81 ? 0.895 0.320 14.854 1.00 96.75 81 TRP A O 1
ATOM 599 N N . THR A 1 82 ? 2.382 1.756 15.768 1.00 95.56 82 THR A N 1
ATOM 600 C CA . THR A 1 82 ? 1.715 1.879 17.069 1.00 95.56 82 THR A CA 1
ATOM 601 C C . THR A 1 82 ? 0.299 2.428 16.916 1.00 95.56 82 THR A C 1
ATOM 603 O O . THR A 1 82 ? -0.645 1.844 17.441 1.00 95.56 82 THR A O 1
ATOM 606 N N . ALA A 1 83 ? 0.137 3.490 16.125 1.00 95.69 83 ALA A N 1
ATOM 607 C CA . ALA A 1 83 ? -1.131 4.184 15.963 1.00 95.69 83 ALA A CA 1
ATOM 608 C C . ALA A 1 83 ? -2.159 3.414 15.123 1.00 95.69 83 ALA A C 1
ATOM 610 O O . ALA A 1 83 ? -3.354 3.648 15.287 1.00 95.69 83 ALA A O 1
ATOM 611 N N . ALA A 1 84 ? -1.734 2.527 14.211 1.00 97.06 84 ALA A N 1
ATOM 612 C CA . ALA A 1 84 ? -2.674 1.852 13.313 1.00 97.06 84 ALA A CA 1
ATOM 613 C C . ALA A 1 84 ? -2.277 0.429 12.913 1.00 97.06 84 ALA A C 1
ATOM 615 O O . ALA A 1 84 ? -3.037 -0.503 13.168 1.00 97.06 84 ALA A O 1
ATOM 616 N N . MET A 1 85 ? -1.131 0.226 12.255 1.00 97.88 85 MET A N 1
ATOM 617 C CA . MET A 1 85 ? -0.890 -1.046 11.558 1.00 97.88 85 MET A CA 1
ATOM 618 C C . MET A 1 85 ? -0.749 -2.246 12.496 1.00 97.88 85 MET A C 1
ATOM 620 O O . MET A 1 85 ? -1.246 -3.317 12.160 1.00 97.88 85 MET A O 1
ATOM 624 N N . GLY A 1 86 ? -0.133 -2.084 13.669 1.00 96.38 86 GLY A N 1
ATOM 625 C CA . GLY A 1 86 ? -0.059 -3.138 14.682 1.00 96.38 86 GLY A CA 1
ATOM 626 C C . GLY A 1 86 ? -1.453 -3.578 15.155 1.00 96.38 86 GLY A C 1
ATOM 627 O O . GLY A 1 86 ? -1.795 -4.753 14.994 1.00 96.38 86 GLY A O 1
ATOM 628 N N . PRO A 1 87 ? -2.286 -2.653 15.673 1.00 97.06 87 PRO A N 1
ATOM 629 C CA . PRO A 1 87 ? -3.672 -2.940 16.044 1.00 97.06 87 PRO A CA 1
ATOM 630 C C . PRO A 1 87 ? -4.524 -3.517 14.904 1.00 97.06 87 PRO A C 1
ATOM 632 O O . PRO A 1 87 ? -5.223 -4.506 15.109 1.00 97.06 87 PRO A O 1
ATOM 635 N N . VAL A 1 88 ? -4.440 -2.949 13.695 1.00 97.25 88 VAL A N 1
ATOM 636 C CA . VAL A 1 88 ? -5.199 -3.423 12.523 1.00 97.25 88 VAL A CA 1
ATOM 637 C C . VAL A 1 88 ? -4.834 -4.866 12.191 1.00 97.25 88 VAL A C 1
ATOM 639 O O . VAL A 1 88 ? -5.729 -5.692 12.040 1.00 97.25 88 VAL A O 1
ATOM 642 N N . LEU A 1 89 ? -3.540 -5.196 12.113 1.00 95.44 89 LEU A N 1
ATOM 643 C CA . LEU A 1 89 ? -3.088 -6.559 11.816 1.00 95.44 89 LEU A CA 1
ATOM 644 C C . LEU A 1 89 ? -3.508 -7.556 12.905 1.00 95.44 89 LEU A C 1
ATOM 646 O O . LEU A 1 89 ? -3.838 -8.695 12.581 1.00 95.44 89 LEU A O 1
ATOM 650 N N . ALA A 1 90 ? -3.530 -7.135 14.172 1.00 93.62 90 ALA A N 1
ATOM 651 C CA . ALA A 1 90 ? -3.989 -7.961 15.289 1.00 93.62 90 ALA A CA 1
ATOM 652 C C . ALA A 1 90 ? -5.513 -8.184 15.297 1.00 93.62 90 ALA A C 1
ATOM 654 O O . ALA A 1 90 ? -5.974 -9.210 15.795 1.00 93.62 90 ALA A O 1
ATOM 655 N N . ALA A 1 91 ? -6.289 -7.241 14.755 1.00 93.69 91 ALA A N 1
ATOM 656 C CA . ALA A 1 91 ? -7.749 -7.307 14.699 1.00 93.69 91 ALA A CA 1
ATOM 657 C C . ALA A 1 91 ? -8.289 -8.127 13.512 1.00 93.69 91 ALA A C 1
ATOM 659 O O . ALA A 1 91 ? -9.473 -8.467 13.496 1.00 93.69 91 ALA A O 1
ATOM 660 N N . LEU A 1 92 ? -7.454 -8.449 12.515 1.00 90.88 92 LEU A N 1
ATOM 661 C CA . LEU A 1 92 ? -7.888 -9.233 11.360 1.00 90.88 92 LEU A CA 1
ATOM 662 C C . LEU A 1 92 ? -8.368 -10.632 11.790 1.00 90.88 92 LEU A C 1
ATOM 664 O O . LEU A 1 92 ? -7.665 -11.332 12.522 1.00 90.88 92 LEU A O 1
ATOM 668 N N . PRO A 1 93 ? -9.543 -11.081 11.320 1.00 79.06 93 PRO A N 1
ATOM 669 C CA . PRO A 1 93 ? -10.093 -12.358 11.740 1.00 79.06 93 PRO A CA 1
ATOM 670 C C . PRO A 1 93 ? -9.341 -13.539 11.116 1.00 79.06 93 PRO A C 1
ATOM 672 O O . PRO A 1 93 ? -9.162 -13.615 9.902 1.00 79.06 93 PRO A O 1
ATOM 675 N N . GLY A 1 94 ? -9.022 -14.528 11.952 1.00 67.75 94 GLY A N 1
ATOM 676 C CA . GLY A 1 94 ? -8.597 -15.860 11.524 1.00 67.75 94 GLY A CA 1
ATOM 677 C C . GLY A 1 94 ? -7.087 -16.067 11.399 1.00 67.75 94 GLY A C 1
ATOM 678 O O . GLY A 1 94 ? -6.267 -15.173 11.582 1.00 67.75 94 GLY A O 1
ATOM 679 N N . THR A 1 95 ? -6.716 -17.312 11.108 1.00 69.62 95 THR A N 1
ATOM 680 C CA . THR A 1 95 ? -5.343 -17.692 10.764 1.00 69.62 95 THR A CA 1
ATOM 681 C C . THR A 1 95 ? -5.246 -17.770 9.249 1.00 69.62 95 THR A C 1
ATOM 683 O O . THR A 1 95 ? -5.875 -18.626 8.626 1.00 69.62 95 THR A O 1
ATOM 686 N N . PHE A 1 96 ? -4.477 -16.875 8.638 1.00 69.94 96 PHE A N 1
ATOM 687 C CA . PHE A 1 96 ? -4.325 -16.870 7.189 1.00 69.94 96 PHE A CA 1
ATOM 688 C C . PHE A 1 96 ? -3.272 -17.898 6.751 1.00 69.94 96 PHE A C 1
ATOM 690 O O . PHE A 1 96 ? -2.154 -17.921 7.261 1.00 69.94 96 PHE A O 1
ATOM 697 N N . ALA A 1 97 ? -3.611 -18.736 5.766 1.00 73.00 97 ALA A N 1
ATOM 698 C CA . ALA A 1 97 ? -2.656 -19.668 5.149 1.00 73.00 97 ALA A CA 1
ATOM 699 C C . ALA A 1 97 ? -1.596 -18.953 4.283 1.00 73.00 97 ALA A C 1
ATOM 701 O O . ALA A 1 97 ? -0.555 -19.524 3.960 1.00 73.00 97 ALA A O 1
ATOM 702 N N . ARG A 1 98 ? -1.872 -17.700 3.901 1.00 86.25 98 ARG A N 1
ATOM 703 C CA . ARG A 1 98 ? -0.983 -16.770 3.190 1.00 86.25 98 ARG A CA 1
ATOM 704 C C . ARG A 1 98 ? -0.950 -15.433 3.934 1.00 86.25 98 ARG A C 1
ATOM 706 O O . ARG A 1 98 ? -1.785 -15.212 4.796 1.00 86.25 98 ARG A O 1
ATOM 713 N N . ALA A 1 99 ? -0.057 -14.513 3.573 1.00 88.81 99 ALA A N 1
ATOM 714 C CA . ALA A 1 99 ? -0.168 -13.143 4.080 1.00 88.81 99 ALA A CA 1
ATOM 715 C C . ALA A 1 99 ? -1.553 -12.554 3.705 1.00 88.81 99 ALA A C 1
ATOM 717 O O . ALA A 1 99 ? -1.966 -12.722 2.544 1.00 88.81 99 ALA A O 1
ATOM 718 N N . PRO A 1 100 ? -2.280 -11.912 4.640 1.00 94.25 100 PRO A N 1
ATOM 719 C CA . PRO A 1 100 ? -3.526 -11.222 4.333 1.00 94.25 100 PRO A CA 1
ATOM 720 C C . PRO A 1 100 ? -3.322 -10.115 3.292 1.00 94.25 100 PRO A C 1
ATOM 722 O O . PRO A 1 100 ? -2.266 -9.484 3.221 1.00 94.25 100 PRO A O 1
ATOM 725 N N . GLN A 1 101 ? -4.346 -9.907 2.473 1.00 94.56 101 GLN A N 1
ATOM 726 C CA . GLN A 1 101 ? -4.430 -8.928 1.396 1.00 94.56 101 GLN A CA 1
ATOM 727 C C . GLN A 1 101 ? -5.320 -7.789 1.868 1.00 94.56 101 GLN A C 1
ATOM 729 O O . GLN A 1 101 ? -6.522 -7.976 2.063 1.00 94.56 101 GLN A O 1
ATOM 734 N N . LEU A 1 102 ? -4.724 -6.619 2.057 1.00 96.69 102 LEU A N 1
ATOM 735 C CA . LEU A 1 102 ? -5.391 -5.437 2.580 1.00 96.69 102 LEU A CA 1
ATOM 736 C C . LEU A 1 102 ? -5.405 -4.336 1.529 1.00 96.69 102 LEU A C 1
ATOM 738 O O . LEU A 1 102 ? -4.401 -4.089 0.854 1.00 96.69 102 LEU A O 1
ATOM 742 N N . VAL A 1 103 ? -6.528 -3.633 1.446 1.00 97.19 103 VAL A N 1
ATOM 743 C CA . VAL A 1 103 ? -6.626 -2.351 0.749 1.00 97.19 103 VAL A CA 1
ATOM 744 C C . VAL A 1 103 ? -6.773 -1.263 1.791 1.00 97.19 103 VAL A C 1
ATOM 746 O O . VAL A 1 103 ? -7.701 -1.301 2.590 1.00 97.19 103 VAL A O 1
ATOM 749 N N . LEU A 1 104 ? -5.874 -0.288 1.786 1.00 97.31 104 LEU A N 1
ATOM 750 C CA . LEU A 1 104 ? -5.953 0.872 2.658 1.00 97.31 104 LEU A CA 1
ATOM 751 C C . LEU A 1 104 ? -6.624 2.032 1.933 1.00 97.31 104 LEU A C 1
ATOM 753 O O . LEU A 1 104 ? -6.266 2.381 0.806 1.00 97.31 104 LEU A O 1
ATOM 757 N N . LEU A 1 105 ? -7.556 2.663 2.633 1.00 95.06 105 LEU A N 1
ATOM 758 C CA . LEU A 1 105 ? -8.147 3.943 2.281 1.00 95.06 105 LEU A CA 1
ATOM 759 C C . LEU A 1 105 ? -7.763 4.941 3.379 1.00 95.06 105 LEU A C 1
ATOM 761 O O . LEU A 1 105 ? -8.461 5.044 4.384 1.00 95.06 105 LEU A O 1
ATOM 765 N N . PRO A 1 106 ? -6.619 5.625 3.266 1.00 92.94 106 PRO A N 1
ATOM 766 C CA . PRO A 1 106 ? -6.231 6.628 4.245 1.00 92.94 106 PRO A CA 1
ATOM 767 C C . PRO A 1 106 ? -6.980 7.951 4.022 1.00 92.94 106 PRO A C 1
ATOM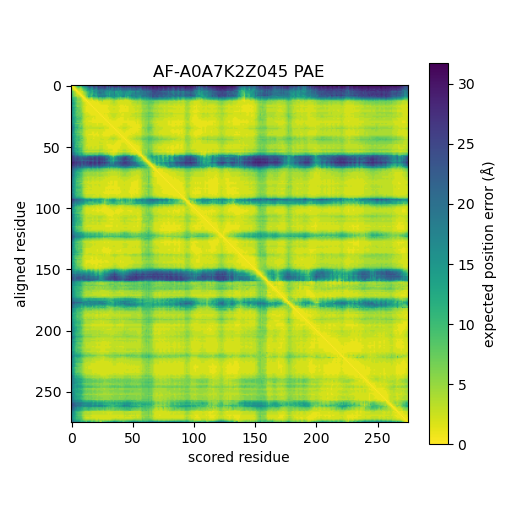 769 O O . PRO A 1 106 ? -6.961 8.500 2.920 1.00 92.94 106 PRO A O 1
ATOM 772 N N . ALA A 1 107 ? -7.610 8.493 5.066 1.00 89.75 107 ALA A N 1
ATOM 773 C CA . ALA A 1 107 ? -8.309 9.772 4.994 1.00 89.75 107 ALA A CA 1
ATOM 774 C C . ALA A 1 107 ? -7.350 10.969 5.095 1.00 89.75 107 ALA A C 1
ATOM 776 O O . ALA A 1 107 ? -6.457 11.014 5.943 1.00 89.75 107 ALA A O 1
ATOM 777 N N . GLY A 1 108 ? -7.563 11.975 4.243 1.00 86.00 108 GLY A N 1
ATOM 778 C CA . GLY A 1 108 ? -6.872 13.262 4.335 1.00 86.00 108 GLY A CA 1
ATOM 779 C C . GLY A 1 108 ? -5.335 13.132 4.384 1.00 86.00 108 GLY A C 1
ATOM 780 O O . GLY A 1 108 ? -4.758 12.428 3.550 1.00 86.00 108 GLY A O 1
ATOM 781 N N . PRO A 1 109 ? -4.656 13.795 5.342 1.00 85.12 109 PRO A N 1
ATOM 782 C CA . PRO A 1 109 ? -3.199 13.743 5.493 1.00 85.12 109 PRO A CA 1
ATOM 783 C C . PRO A 1 109 ? -2.601 12.343 5.675 1.00 85.12 109 PRO A C 1
ATOM 785 O O . PRO A 1 109 ? -1.445 12.140 5.318 1.00 85.12 109 PRO A O 1
ATOM 788 N N . PHE A 1 110 ? -3.364 11.350 6.147 1.00 89.56 110 PHE A N 1
ATOM 789 C CA . PHE A 1 110 ? -2.877 9.966 6.254 1.00 89.56 110 PHE A CA 1
ATOM 790 C C . PHE A 1 110 ? -2.469 9.366 4.912 1.00 89.56 110 PHE A C 1
ATOM 792 O O . PHE A 1 110 ? -1.742 8.373 4.864 1.00 89.56 110 PHE A O 1
ATOM 799 N N . GLY A 1 111 ? -2.913 9.972 3.813 1.00 87.31 111 GLY A N 1
ATOM 800 C CA . GLY A 1 111 ? -2.500 9.612 2.473 1.00 87.31 111 GLY A CA 1
ATOM 801 C C . GLY A 1 111 ? -1.004 9.790 2.193 1.00 87.31 111 GLY A C 1
ATOM 802 O O . GLY A 1 111 ? -0.536 9.274 1.189 1.00 87.31 111 GLY A O 1
ATOM 803 N N . THR A 1 112 ? -0.241 10.494 3.026 1.00 86.06 112 THR A N 1
ATOM 804 C CA . THR A 1 112 ? 1.213 10.651 2.836 1.00 86.06 112 THR A CA 1
ATOM 805 C C . THR A 1 112 ? 2.030 9.622 3.618 1.00 86.06 112 THR A C 1
ATOM 807 O O . THR A 1 112 ? 3.244 9.524 3.443 1.00 86.06 112 THR A O 1
ATOM 810 N N . VAL A 1 113 ? 1.371 8.832 4.470 1.00 90.50 113 VAL A N 1
ATOM 811 C CA . VAL A 1 113 ? 2.024 7.893 5.380 1.00 90.50 113 VAL A CA 1
ATOM 812 C C . VAL A 1 113 ? 2.322 6.575 4.655 1.00 90.50 113 VAL A C 1
ATOM 814 O O . VAL A 1 113 ? 1.417 5.968 4.065 1.00 90.50 113 VAL A O 1
ATOM 817 N N . PRO A 1 114 ? 3.564 6.061 4.722 1.00 92.94 114 PRO A N 1
ATOM 818 C CA . PRO A 1 114 ? 3.923 4.779 4.134 1.00 92.94 114 PRO A CA 1
ATOM 819 C C . PRO A 1 114 ? 3.465 3.630 5.042 1.00 92.94 114 PRO A C 1
ATOM 821 O O . PRO A 1 114 ? 4.277 2.929 5.633 1.00 92.94 114 PRO A O 1
ATOM 824 N N . TRP A 1 115 ? 2.151 3.420 5.166 1.00 96.06 115 TRP A N 1
ATOM 825 C CA . TRP A 1 115 ? 1.561 2.407 6.058 1.00 96.06 115 TRP A CA 1
ATOM 826 C C . TRP A 1 115 ? 2.152 0.999 5.880 1.00 96.06 115 TRP A C 1
ATOM 828 O O . TRP A 1 115 ? 2.386 0.292 6.853 1.00 96.06 115 TRP A O 1
ATOM 838 N N . HIS A 1 116 ? 2.480 0.599 4.650 1.00 96.81 116 HIS A N 1
ATOM 839 C CA . HIS A 1 116 ? 3.149 -0.677 4.381 1.00 96.81 116 HIS A CA 1
ATOM 840 C C . HIS A 1 116 ? 4.566 -0.770 4.985 1.00 96.81 116 HIS A C 1
ATOM 842 O O . HIS A 1 116 ? 5.046 -1.865 5.282 1.00 96.81 116 HIS A O 1
ATOM 848 N N . ALA A 1 117 ? 5.229 0.366 5.195 1.00 95.56 117 ALA A N 1
ATOM 849 C CA . ALA A 1 117 ? 6.532 0.478 5.833 1.00 95.56 117 ALA A CA 1
ATOM 850 C C . ALA A 1 117 ? 6.460 0.730 7.346 1.00 95.56 117 ALA A C 1
ATOM 852 O O . ALA A 1 117 ? 7.516 0.836 7.969 1.00 95.56 117 ALA A O 1
ATOM 853 N N . ALA A 1 118 ? 5.264 0.789 7.942 1.00 96.38 118 ALA A N 1
ATOM 854 C CA . ALA A 1 118 ? 5.107 0.840 9.392 1.00 96.38 118 ALA A CA 1
ATOM 855 C C . ALA A 1 118 ? 5.893 -0.300 10.052 1.00 96.38 118 ALA A C 1
ATOM 857 O O . ALA A 1 118 ? 5.871 -1.416 9.527 1.00 96.38 118 ALA A O 1
ATOM 858 N N . TRP A 1 119 ? 6.585 -0.044 11.163 1.00 95.19 119 TRP A N 1
ATOM 859 C CA . TRP A 1 119 ? 7.481 -1.027 11.776 1.00 95.19 119 TRP A CA 1
ATOM 860 C C . TRP A 1 119 ? 7.437 -1.057 13.301 1.00 95.19 119 TRP A C 1
ATOM 862 O O . TRP A 1 119 ? 7.150 -0.061 13.955 1.00 95.19 119 TRP A O 1
ATOM 872 N N . SER A 1 120 ? 7.796 -2.212 13.856 1.00 95.25 120 SER A N 1
ATOM 873 C CA . SER A 1 120 ? 8.081 -2.396 15.278 1.00 95.25 120 SER A CA 1
ATOM 874 C C . SER A 1 120 ? 9.252 -3.353 15.473 1.00 95.25 120 SER A C 1
ATOM 876 O O . SER A 1 120 ? 9.607 -4.111 14.564 1.00 95.25 120 SER A O 1
ATOM 878 N N . ASP A 1 121 ? 9.862 -3.312 16.652 1.00 93.06 121 ASP A N 1
ATOM 879 C CA . ASP A 1 121 ? 10.888 -4.266 17.050 1.00 93.06 121 ASP A CA 1
ATOM 880 C C . ASP A 1 121 ? 10.242 -5.500 17.682 1.00 93.06 121 ASP A C 1
ATOM 882 O O . ASP A 1 121 ? 9.584 -5.428 18.719 1.00 93.06 121 ASP A O 1
ATOM 886 N N . VAL A 1 122 ? 10.462 -6.656 17.058 1.00 87.56 122 VAL A N 1
ATOM 887 C CA . VAL A 1 122 ? 10.014 -7.963 17.548 1.00 87.56 122 VAL A CA 1
ATOM 888 C C . VAL A 1 122 ? 11.251 -8.835 17.729 1.00 87.56 122 VAL A C 1
ATOM 890 O O . VAL A 1 122 ? 11.988 -9.073 16.773 1.00 87.56 122 VAL A O 1
ATOM 893 N N . ASP A 1 123 ? 11.516 -9.271 18.962 1.00 88.00 123 ASP A N 1
ATOM 894 C CA . ASP A 1 123 ? 12.698 -10.070 19.327 1.00 88.00 123 ASP A CA 1
ATOM 895 C C . ASP A 1 123 ? 14.036 -9.440 18.883 1.00 88.00 123 ASP A C 1
ATOM 897 O O . ASP A 1 123 ? 14.951 -10.116 18.407 1.00 88.00 123 ASP A O 1
ATOM 901 N N . GLY A 1 124 ? 14.140 -8.111 19.000 1.00 83.94 124 GLY A N 1
ATOM 902 C CA . GLY A 1 124 ? 15.330 -7.351 18.602 1.00 83.94 124 GLY A CA 1
ATOM 903 C C . GLY A 1 124 ? 15.540 -7.265 17.087 1.00 83.94 124 GLY A C 1
ATOM 904 O O . GLY A 1 124 ? 16.650 -6.978 16.637 1.00 83.94 124 GLY A O 1
ATOM 905 N N . ARG A 1 125 ? 14.504 -7.548 16.286 1.00 85.81 125 ARG A N 1
ATOM 906 C CA . ARG A 1 125 ? 14.522 -7.398 14.829 1.00 85.81 125 ARG A CA 1
ATOM 907 C C . ARG A 1 125 ? 13.392 -6.495 14.365 1.00 85.81 125 ARG A C 1
ATOM 909 O O . ARG A 1 125 ? 12.234 -6.696 14.729 1.00 85.81 125 ARG A O 1
ATOM 916 N N . ARG A 1 126 ? 13.728 -5.577 13.461 1.00 88.69 126 ARG A N 1
ATOM 917 C CA . ARG A 1 126 ? 12.756 -4.694 12.827 1.00 88.69 126 ARG A CA 1
ATOM 918 C C . ARG A 1 126 ? 11.828 -5.483 11.900 1.00 88.69 126 ARG A C 1
ATOM 920 O O . ARG A 1 126 ? 12.267 -6.100 10.922 1.00 88.69 126 ARG A O 1
ATOM 927 N N . ARG A 1 127 ? 10.532 -5.443 12.202 1.00 92.19 127 ARG A N 1
ATOM 928 C CA . ARG A 1 127 ? 9.456 -6.091 11.446 1.00 92.19 127 ARG A CA 1
ATOM 929 C C . ARG A 1 127 ? 8.526 -5.022 10.888 1.00 92.19 127 ARG A C 1
ATOM 931 O O . ARG A 1 127 ? 8.006 -4.214 11.647 1.00 92.19 127 ARG A O 1
ATOM 938 N N . HIS A 1 128 ? 8.340 -5.010 9.569 1.00 95.19 128 HIS A N 1
ATOM 939 C CA . HIS A 1 128 ? 7.455 -4.055 8.895 1.00 95.19 128 HIS A CA 1
ATOM 940 C C . HIS A 1 128 ? 6.119 -4.686 8.507 1.00 95.19 128 HIS A C 1
ATOM 942 O O . HIS A 1 128 ? 6.071 -5.874 8.191 1.00 95.19 128 HIS A O 1
ATOM 948 N N . ALA A 1 129 ? 5.071 -3.871 8.397 1.00 97.06 129 ALA A N 1
ATOM 949 C CA . ALA A 1 129 ? 3.725 -4.304 8.027 1.00 97.06 129 ALA A CA 1
ATOM 950 C C . ALA A 1 129 ? 3.684 -5.064 6.692 1.00 97.06 129 ALA A C 1
ATOM 952 O O . ALA A 1 129 ? 3.003 -6.081 6.582 1.00 97.06 129 ALA A O 1
ATOM 953 N N . LEU A 1 130 ? 4.480 -4.658 5.695 1.00 95.94 130 LEU A N 1
ATOM 954 C CA . LEU A 1 130 ? 4.570 -5.381 4.423 1.00 95.94 130 LEU A CA 1
ATOM 955 C C . LEU A 1 130 ? 5.139 -6.800 4.560 1.00 95.94 130 LEU A C 1
ATOM 957 O O . LEU A 1 130 ? 4.985 -7.593 3.640 1.00 95.94 130 LEU A O 1
ATOM 961 N N . GLN A 1 131 ? 5.819 -7.161 5.654 1.00 94.44 131 GLN A N 1
ATOM 962 C CA . GLN A 1 131 ? 6.226 -8.554 5.895 1.00 94.44 131 GLN A CA 1
ATOM 963 C C . GLN A 1 131 ? 5.039 -9.419 6.320 1.00 94.44 131 GLN A C 1
ATOM 965 O O . GLN A 1 131 ? 5.016 -10.605 5.994 1.00 94.44 131 GLN A O 1
ATOM 970 N N . ASP A 1 132 ? 4.042 -8.804 6.949 1.00 94.25 132 ASP A N 1
ATOM 971 C CA . ASP A 1 132 ? 2.909 -9.484 7.572 1.00 94.25 132 ASP A CA 1
ATOM 972 C C . ASP A 1 132 ? 1.654 -9.453 6.708 1.00 94.25 132 ASP A C 1
ATOM 974 O O . ASP A 1 132 ? 0.839 -10.362 6.793 1.00 94.25 132 ASP A O 1
ATOM 978 N N . ALA A 1 133 ? 1.535 -8.466 5.823 1.00 95.75 133 ALA A N 1
ATOM 979 C CA . ALA A 1 133 ? 0.436 -8.332 4.880 1.00 95.75 133 ALA A CA 1
ATOM 980 C C . ALA A 1 133 ? 0.932 -7.885 3.500 1.00 95.75 133 ALA A C 1
ATOM 982 O O . ALA A 1 133 ? 2.016 -7.316 3.340 1.00 95.75 133 ALA A O 1
ATOM 983 N N . GLN A 1 134 ? 0.118 -8.130 2.481 1.00 96.25 134 GLN A N 1
ATOM 984 C CA . GLN A 1 134 ? 0.214 -7.439 1.204 1.00 96.25 134 GLN A CA 1
ATOM 985 C C . GLN A 1 134 ? -0.761 -6.270 1.220 1.00 96.25 134 GLN A C 1
ATOM 987 O O . GLN A 1 134 ? -1.948 -6.445 1.474 1.00 96.25 134 GLN A O 1
ATOM 992 N N . ILE A 1 135 ? -0.229 -5.073 0.994 1.00 97.69 135 ILE A N 1
ATOM 993 C CA . ILE A 1 135 ? -0.932 -3.819 1.241 1.00 97.69 135 ILE A CA 1
ATOM 994 C C . ILE A 1 135 ? -1.008 -3.047 -0.070 1.00 97.69 135 ILE A C 1
ATOM 996 O O . ILE A 1 135 ? 0.016 -2.669 -0.639 1.00 97.69 135 ILE A O 1
ATOM 1000 N N . SER A 1 136 ? -2.231 -2.823 -0.534 1.00 96.81 136 SER A N 1
ATOM 1001 C CA . SER A 1 136 ? -2.549 -1.936 -1.652 1.00 96.81 136 SER A CA 1
ATOM 1002 C C . SER 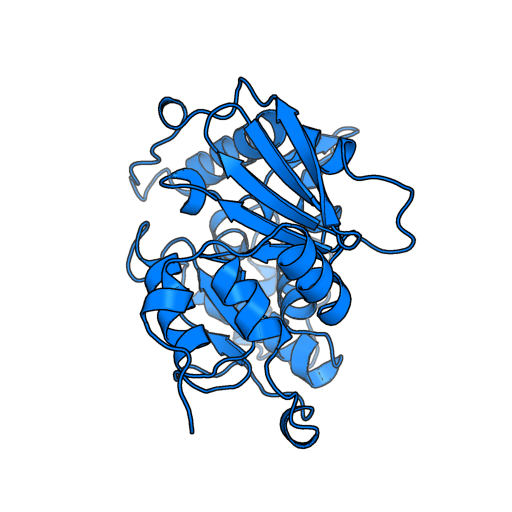A 1 136 ? -3.322 -0.728 -1.142 1.00 96.81 136 SER A C 1
ATOM 1004 O O . SER A 1 136 ? -3.802 -0.719 -0.013 1.00 96.81 136 SER A O 1
ATOM 1006 N N . TYR A 1 137 ? -3.444 0.296 -1.971 1.00 95.25 137 TYR A N 1
ATOM 1007 C CA . TYR A 1 137 ? -4.101 1.550 -1.641 1.00 95.25 137 TYR A CA 1
ATOM 1008 C C . TYR A 1 137 ? -5.250 1.794 -2.614 1.00 95.25 137 TYR A C 1
ATOM 1010 O O . TYR A 1 137 ? -5.232 1.324 -3.754 1.00 95.25 137 TYR A O 1
ATOM 1018 N N . ILE A 1 138 ? -6.263 2.532 -2.172 1.00 92.12 138 ILE A N 1
ATOM 1019 C CA . ILE A 1 138 ? -7.318 3.021 -3.055 1.00 92.12 138 ILE A CA 1
ATOM 1020 C C . ILE A 1 138 ? -7.740 4.427 -2.617 1.00 92.12 138 ILE A C 1
ATOM 1022 O O . ILE A 1 138 ? -7.827 4.684 -1.419 1.00 92.12 138 ILE A O 1
ATOM 1026 N N . PRO A 1 139 ? -8.024 5.351 -3.552 1.00 86.38 139 PRO A N 1
ATOM 1027 C CA . PRO A 1 139 ? -8.522 6.679 -3.197 1.00 86.38 139 PRO A CA 1
ATOM 1028 C C . PRO A 1 139 ? -10.030 6.700 -2.899 1.00 86.38 139 PRO A C 1
ATOM 1030 O O . PRO A 1 139 ? -10.534 7.700 -2.397 1.00 86.38 139 PRO A O 1
ATOM 1033 N N . SER A 1 140 ? -10.774 5.641 -3.249 1.00 87.88 140 SER A N 1
ATOM 1034 C CA . SER A 1 140 ? -12.231 5.581 -3.081 1.00 87.88 140 SER A CA 1
ATOM 1035 C C . SER A 1 140 ? -12.761 4.138 -3.053 1.00 87.88 140 SER A C 1
ATOM 1037 O O . SER A 1 140 ? -12.379 3.343 -3.918 1.00 87.88 140 SER A O 1
ATOM 1039 N N . PRO A 1 141 ? -13.706 3.797 -2.152 1.00 91.88 141 PRO A N 1
ATOM 1040 C CA . PRO A 1 141 ? -14.419 2.518 -2.187 1.00 91.88 141 PRO A CA 1
ATOM 1041 C C . PRO A 1 141 ? -15.212 2.301 -3.483 1.00 91.88 141 PRO A C 1
ATOM 1043 O O . PRO A 1 141 ? -15.312 1.175 -3.966 1.00 91.88 141 PRO A O 1
ATOM 1046 N N . ARG A 1 142 ? -15.763 3.370 -4.082 1.00 91.19 142 ARG A N 1
ATOM 1047 C CA . ARG A 1 142 ? -16.487 3.268 -5.360 1.00 91.19 142 ARG A CA 1
ATOM 1048 C C . ARG A 1 142 ? -15.538 2.846 -6.478 1.00 91.19 142 ARG A C 1
ATOM 1050 O O . ARG A 1 142 ? -15.873 1.941 -7.234 1.00 91.19 142 ARG A O 1
ATOM 1057 N N . LEU A 1 143 ? -14.333 3.420 -6.514 1.00 89.94 143 LEU A N 1
ATOM 1058 C CA . LEU A 1 143 ? -13.310 3.032 -7.486 1.00 89.94 143 LEU A CA 1
ATOM 1059 C C . LEU A 1 143 ? -12.862 1.575 -7.290 1.00 89.94 143 LEU A C 1
ATOM 1061 O O . LEU A 1 143 ? -12.661 0.876 -8.275 1.00 89.94 143 LEU A O 1
ATOM 1065 N N . LEU A 1 144 ? -12.770 1.082 -6.046 1.00 92.56 144 LEU A N 1
ATOM 1066 C CA . LEU A 1 144 ? -12.527 -0.345 -5.781 1.00 92.56 144 LEU A CA 1
ATOM 1067 C C . LEU A 1 144 ? -13.605 -1.228 -6.429 1.00 92.56 144 LEU A C 1
ATOM 1069 O O . LEU A 1 144 ? -13.280 -2.195 -7.115 1.00 92.56 144 LEU A O 1
ATOM 1073 N N . CYS A 1 145 ? -14.881 -0.879 -6.237 1.00 93.81 145 CYS A N 1
ATOM 1074 C CA . CYS A 1 145 ? -16.003 -1.622 -6.813 1.00 93.81 145 CYS A CA 1
ATOM 1075 C C . CYS A 1 145 ? -15.995 -1.569 -8.347 1.00 93.81 145 CYS A C 1
ATOM 1077 O O . CYS A 1 145 ? -16.217 -2.584 -9.003 1.00 93.81 145 CYS A O 1
ATOM 1079 N N . GLU A 1 146 ? -15.699 -0.405 -8.928 1.00 91.19 146 GLU A N 1
ATOM 1080 C CA . GLU A 1 146 ? -15.576 -0.242 -10.378 1.00 91.19 146 GLU A CA 1
ATOM 1081 C C . GLU A 1 146 ? -14.450 -1.097 -10.957 1.00 91.19 146 GLU A C 1
ATOM 1083 O O . GLU A 1 146 ? -14.650 -1.733 -11.988 1.00 91.19 146 GLU A O 1
ATOM 1088 N N . LEU A 1 147 ? -13.291 -1.143 -10.293 1.00 89.50 147 LEU A N 1
ATOM 1089 C CA . LEU A 1 147 ? -12.160 -1.976 -10.704 1.00 89.50 147 LEU A CA 1
ATOM 1090 C C . LEU A 1 147 ? -12.505 -3.465 -10.628 1.00 89.50 147 LEU A C 1
ATOM 1092 O O . LEU A 1 147 ? -12.245 -4.189 -11.585 1.00 89.50 147 LEU A O 1
ATOM 1096 N N . ALA A 1 148 ? -13.164 -3.904 -9.552 1.00 92.06 148 ALA A N 1
ATOM 1097 C CA . ALA A 1 148 ? -13.633 -5.283 -9.412 1.00 92.06 148 ALA A CA 1
ATOM 1098 C C . ALA A 1 148 ? -14.653 -5.686 -10.490 1.00 92.06 148 ALA A C 1
ATOM 1100 O O . ALA A 1 148 ? -14.733 -6.855 -10.863 1.00 92.06 148 ALA A O 1
ATOM 1101 N N . ALA A 1 149 ? -15.431 -4.727 -10.997 1.00 90.88 149 ALA A N 1
ATOM 1102 C CA . ALA A 1 149 ? -16.419 -4.952 -12.046 1.00 90.88 149 ALA A CA 1
ATOM 1103 C C . ALA A 1 149 ? -15.831 -4.918 -13.470 1.00 90.88 149 ALA A C 1
ATOM 1105 O O . ALA A 1 149 ? -16.556 -5.203 -14.430 1.00 90.88 149 ALA A O 1
ATOM 1106 N N . ARG A 1 150 ? -14.548 -4.562 -13.650 1.00 87.62 150 ARG A N 1
ATOM 1107 C CA . ARG A 1 150 ? -13.947 -4.489 -14.989 1.00 87.62 150 ARG A CA 1
ATOM 1108 C C . ARG A 1 150 ? -13.841 -5.879 -15.617 1.00 87.62 150 ARG A C 1
ATOM 1110 O O . ARG A 1 150 ? -13.372 -6.814 -14.968 1.00 87.62 150 ARG A O 1
ATOM 1117 N N . PRO A 1 151 ? -14.211 -6.031 -16.901 1.00 78.31 151 PRO A N 1
ATOM 1118 C CA . PRO A 1 151 ? -13.955 -7.266 -17.623 1.00 78.31 151 PRO A CA 1
ATOM 1119 C C . PRO A 1 151 ? -12.448 -7.506 -17.707 1.00 78.31 151 PRO A C 1
ATOM 1121 O O . PRO A 1 151 ? -11.724 -6.699 -18.282 1.00 78.31 151 PRO A O 1
ATOM 1124 N N . VAL A 1 152 ? -11.977 -8.629 -17.173 1.00 69.62 152 VAL A N 1
ATOM 1125 C CA . VAL A 1 152 ? -10.585 -9.045 -17.354 1.00 69.62 152 VAL A CA 1
ATOM 1126 C C . VAL A 1 152 ? -10.441 -9.596 -18.769 1.00 69.62 152 VAL A C 1
ATOM 1128 O O . VAL A 1 152 ? -10.948 -10.681 -19.056 1.00 69.62 152 VAL A O 1
ATOM 1131 N N . ASP A 1 153 ? -9.760 -8.871 -19.659 1.00 65.25 153 ASP A N 1
ATOM 1132 C CA . ASP A 1 153 ? -9.437 -9.386 -20.992 1.00 65.25 153 ASP A CA 1
ATOM 1133 C C . ASP A 1 153 ? -8.384 -10.506 -20.863 1.00 65.25 153 ASP A C 1
ATOM 1135 O O . ASP A 1 153 ? -7.255 -10.243 -20.435 1.00 65.25 153 ASP A O 1
ATOM 1139 N N . PRO A 1 154 ? -8.681 -11.759 -21.251 1.00 56.69 154 PRO A N 1
ATOM 1140 C CA . PRO A 1 154 ? -7.703 -12.842 -21.212 1.00 56.69 154 PRO A CA 1
ATOM 1141 C C . PRO A 1 154 ? -6.427 -12.547 -22.017 1.00 56.69 154 PRO A C 1
ATOM 1143 O O . PRO A 1 154 ? -5.373 -13.087 -21.685 1.00 56.69 154 PRO A O 1
ATOM 1146 N N . ALA A 1 155 ? -6.486 -11.691 -23.045 1.00 53.81 155 ALA A N 1
ATOM 1147 C CA . ALA A 1 155 ? -5.323 -11.281 -23.833 1.00 53.81 155 ALA A CA 1
ATOM 1148 C C . ALA A 1 155 ? -4.393 -10.310 -23.081 1.00 53.81 155 ALA A C 1
ATOM 1150 O O . ALA A 1 155 ? -3.193 -10.276 -23.361 1.00 53.81 155 ALA A O 1
ATOM 1151 N N . SER A 1 156 ? -4.915 -9.591 -22.081 1.00 56.31 156 SER A N 1
ATOM 1152 C CA . SER A 1 156 ? -4.137 -8.735 -21.175 1.00 56.31 156 SER A CA 1
ATOM 1153 C C . SER A 1 156 ? -3.386 -9.510 -20.077 1.00 56.31 156 SER A C 1
ATOM 1155 O O . SER A 1 156 ? -2.603 -8.918 -19.345 1.00 56.31 156 SER A O 1
ATOM 1157 N N . ARG A 1 157 ? -3.535 -10.848 -20.019 1.00 53.66 157 ARG A N 1
ATOM 1158 C CA . ARG A 1 157 ? -2.777 -11.753 -19.123 1.00 53.66 157 ARG A CA 1
ATOM 1159 C C . ARG A 1 157 ? -1.361 -12.095 -19.596 1.00 53.66 157 ARG A C 1
ATOM 1161 O O . ARG A 1 157 ? -0.694 -12.910 -18.966 1.00 53.66 157 ARG A O 1
ATOM 1168 N N . ARG A 1 158 ? -0.880 -11.543 -20.715 1.00 55.31 158 ARG A N 1
ATOM 1169 C CA . ARG A 1 158 ? 0.571 -11.584 -20.976 1.00 55.31 158 ARG A CA 1
ATOM 1170 C C . ARG A 1 158 ? 1.244 -10.726 -19.911 1.00 55.31 158 ARG A C 1
ATOM 1172 O O . ARG A 1 158 ? 0.651 -9.705 -19.577 1.00 55.31 158 ARG A O 1
ATOM 1179 N N . PRO A 1 159 ? 2.440 -11.077 -19.409 1.00 56.16 159 PRO A N 1
ATOM 1180 C CA . PRO A 1 159 ? 3.091 -10.215 -18.444 1.00 56.16 159 PRO A CA 1
ATOM 1181 C C . PRO A 1 159 ? 3.332 -8.856 -19.099 1.00 56.16 159 PRO A C 1
ATOM 1183 O O . PRO A 1 159 ? 4.198 -8.710 -19.965 1.00 56.16 159 PRO A O 1
ATOM 1186 N N . ALA A 1 160 ? 2.490 -7.887 -18.752 1.00 65.38 160 ALA A N 1
ATOM 1187 C CA . ALA A 1 160 ? 2.655 -6.516 -19.166 1.00 65.38 160 ALA A CA 1
ATOM 1188 C C . ALA A 1 160 ? 3.809 -5.984 -18.329 1.00 65.38 160 ALA A C 1
ATOM 1190 O O . ALA A 1 160 ? 3.765 -6.062 -17.104 1.00 65.38 160 ALA A O 1
ATOM 1191 N N . GLY A 1 161 ? 4.861 -5.501 -18.984 1.00 80.19 161 GLY A N 1
ATOM 1192 C CA . GLY A 1 161 ? 5.876 -4.746 -18.265 1.00 80.19 161 GLY A CA 1
ATOM 1193 C C . GLY A 1 161 ? 5.259 -3.496 -17.641 1.00 80.19 161 GLY A C 1
ATOM 1194 O O . GLY A 1 161 ? 4.152 -3.085 -18.002 1.00 80.19 161 GLY A O 1
ATOM 1195 N N . ILE A 1 162 ? 5.974 -2.877 -16.710 1.00 86.62 162 ILE A N 1
ATOM 1196 C CA . ILE A 1 162 ? 5.491 -1.641 -16.087 1.00 86.62 162 ILE A CA 1
ATOM 1197 C C . ILE A 1 162 ? 5.594 -0.492 -17.102 1.00 86.62 162 ILE A C 1
ATOM 1199 O O . ILE A 1 162 ? 6.685 -0.011 -17.418 1.00 86.62 162 ILE A O 1
ATOM 1203 N N . GLY A 1 163 ? 4.442 -0.060 -17.608 1.00 87.94 163 GLY A N 1
ATOM 1204 C CA . GLY A 1 163 ? 4.282 1.061 -18.524 1.00 87.94 163 GLY A CA 1
ATOM 1205 C C . GLY A 1 163 ? 4.363 2.427 -17.838 1.00 87.94 163 GLY A C 1
ATOM 1206 O O . GLY A 1 163 ? 4.619 2.536 -16.635 1.00 87.94 163 GLY A O 1
ATOM 1207 N N . ARG A 1 164 ? 4.165 3.498 -18.607 1.00 87.44 164 ARG A N 1
ATOM 1208 C CA . ARG A 1 164 ? 4.246 4.895 -18.126 1.00 87.44 164 ARG A CA 1
ATOM 1209 C C . ARG A 1 164 ? 3.068 5.759 -18.556 1.00 87.44 164 ARG A C 1
ATOM 1211 O O . ARG A 1 164 ? 2.926 6.866 -18.036 1.00 87.44 164 ARG A O 1
ATOM 1218 N N . GLU A 1 165 ? 2.230 5.262 -19.457 1.00 87.25 165 GLU A N 1
ATOM 1219 C CA . GLU A 1 165 ? 1.109 6.003 -20.015 1.00 87.25 165 GLU A CA 1
ATOM 1220 C C . GLU A 1 165 ? -0.214 5.559 -19.367 1.00 87.25 165 GLU A C 1
ATOM 1222 O O . GLU A 1 165 ? -0.388 4.380 -19.036 1.00 87.25 165 GLU A O 1
ATOM 1227 N N . PRO A 1 166 ? -1.177 6.476 -19.169 1.00 84.69 166 PRO A N 1
ATOM 1228 C CA . PRO A 1 166 ? -2.525 6.099 -18.762 1.00 84.69 166 PRO A CA 1
ATOM 1229 C C . PRO A 1 166 ? -3.144 5.104 -19.755 1.00 84.69 166 PRO A C 1
ATOM 1231 O O . PRO A 1 166 ? -3.097 5.319 -20.965 1.00 84.69 166 PRO A O 1
ATOM 1234 N N . GLY A 1 167 ? -3.738 4.028 -19.237 1.00 83.50 167 GLY A N 1
ATOM 1235 C CA . GLY A 1 167 ? -4.287 2.939 -20.051 1.00 83.50 167 GLY A CA 1
ATOM 1236 C C . GLY A 1 167 ? -3.329 1.760 -20.248 1.00 83.50 167 GLY A C 1
ATOM 1237 O O . GLY A 1 167 ? -3.790 0.681 -20.624 1.00 83.50 167 GLY A O 1
ATOM 1238 N N . ASP A 1 168 ? -2.038 1.906 -19.916 1.00 87.12 168 ASP A N 1
ATOM 1239 C CA . ASP A 1 168 ? -1.154 0.749 -19.752 1.00 87.12 168 ASP A CA 1
ATOM 1240 C C . ASP A 1 168 ? -1.735 -0.166 -18.652 1.00 87.12 168 ASP A C 1
ATOM 1242 O O . ASP A 1 168 ? -2.143 0.348 -17.601 1.00 87.12 168 ASP A O 1
ATOM 1246 N N . PRO A 1 169 ? -1.784 -1.504 -18.841 1.00 88.00 169 PRO A N 1
ATOM 1247 C CA . PRO A 1 169 ? -2.401 -2.407 -17.866 1.00 88.00 169 PRO A CA 1
ATOM 1248 C C . PRO A 1 169 ? -1.789 -2.281 -16.468 1.00 88.00 169 PRO A C 1
ATOM 1250 O O . PRO A 1 169 ? -2.511 -2.211 -15.473 1.00 88.00 169 PRO A O 1
ATOM 1253 N N . VAL A 1 170 ? -0.459 -2.184 -16.414 1.00 90.81 170 VAL A N 1
ATOM 1254 C CA . VAL A 1 170 ? 0.314 -1.856 -15.217 1.00 90.81 170 VAL A CA 1
ATOM 1255 C C . VAL A 1 170 ? 1.110 -0.597 -15.523 1.00 90.81 170 VAL A C 1
ATOM 1257 O O . VAL A 1 170 ? 1.962 -0.619 -16.407 1.00 90.81 170 VAL A O 1
ATOM 1260 N N . ALA A 1 171 ? 0.850 0.489 -14.803 1.00 92.44 171 ALA A N 1
ATOM 1261 C CA . ALA A 1 171 ? 1.474 1.781 -15.069 1.00 92.44 171 ALA A CA 1
ATOM 1262 C C . ALA A 1 171 ? 2.262 2.299 -13.864 1.00 92.44 171 ALA A C 1
ATOM 1264 O O . ALA A 1 171 ? 1.838 2.149 -12.719 1.00 92.44 171 ALA A O 1
ATOM 1265 N N . PHE A 1 172 ? 3.392 2.956 -14.119 1.00 94.00 172 PHE A N 1
ATOM 1266 C CA . PHE A 1 172 ? 4.120 3.719 -13.113 1.00 94.00 172 PHE A CA 1
ATOM 1267 C C . PHE A 1 172 ? 3.778 5.210 -13.196 1.00 94.00 172 PHE A C 1
ATOM 1269 O O . PHE A 1 172 ? 4.093 5.880 -14.181 1.00 94.00 172 PHE A O 1
ATOM 1276 N N . ALA A 1 173 ? 3.191 5.747 -12.128 1.00 91.50 173 ALA A N 1
ATOM 1277 C CA . ALA A 1 173 ? 2.775 7.140 -12.018 1.00 91.50 173 ALA A CA 1
ATOM 1278 C C . ALA A 1 173 ? 3.411 7.799 -10.777 1.00 91.50 173 ALA A C 1
ATOM 1280 O O . ALA A 1 173 ? 2.763 7.901 -9.740 1.00 91.50 173 ALA A O 1
ATOM 1281 N N . PRO A 1 174 ? 4.668 8.282 -10.840 1.00 88.50 174 PRO A N 1
ATOM 1282 C CA . PRO A 1 174 ? 5.351 8.831 -9.667 1.00 88.50 174 PRO A CA 1
ATOM 1283 C C . PRO A 1 174 ? 4.664 10.091 -9.133 1.00 88.50 174 PRO A C 1
ATOM 1285 O O . PRO A 1 174 ? 4.077 10.867 -9.905 1.00 88.50 174 PRO A O 1
ATOM 1288 N N . ALA A 1 175 ? 4.801 10.345 -7.831 1.00 79.62 175 ALA A N 1
ATOM 1289 C CA . ALA A 1 175 ? 4.408 11.618 -7.243 1.00 79.62 175 ALA A CA 1
ATOM 1290 C C . ALA A 1 175 ? 5.176 12.782 -7.885 1.00 79.62 175 ALA A C 1
ATOM 1292 O O . ALA A 1 175 ? 6.367 12.691 -8.179 1.00 79.62 175 ALA A O 1
ATOM 1293 N N . ARG A 1 176 ? 4.484 13.913 -8.064 1.00 71.19 176 ARG A N 1
ATOM 1294 C CA . ARG A 1 176 ? 5.097 15.203 -8.437 1.00 71.19 176 ARG A CA 1
ATOM 1295 C C . ARG A 1 176 ? 5.321 16.122 -7.226 1.00 71.19 176 ARG A C 1
ATOM 1297 O O . ARG A 1 176 ? 5.723 17.265 -7.394 1.00 71.19 176 ARG A O 1
ATOM 1304 N N . GLY A 1 177 ? 5.026 15.619 -6.030 1.00 66.19 177 GLY A N 1
ATOM 1305 C CA . GLY A 1 177 ? 4.995 16.330 -4.755 1.00 66.19 177 GLY A CA 1
ATOM 1306 C C . GLY A 1 177 ? 4.295 15.465 -3.701 1.00 66.19 177 GLY A C 1
ATOM 1307 O O . GLY A 1 177 ? 3.661 14.469 -4.054 1.00 66.19 177 GLY A O 1
ATOM 1308 N N . HIS A 1 178 ? 4.415 15.836 -2.427 1.00 60.56 178 HIS A N 1
ATOM 1309 C CA . HIS A 1 178 ? 3.975 15.022 -1.283 1.00 60.56 178 HIS A CA 1
ATOM 1310 C C . HIS A 1 178 ? 2.444 14.835 -1.175 1.00 60.56 178 HIS A C 1
ATOM 1312 O O . HIS A 1 178 ? 1.989 13.965 -0.445 1.00 60.56 178 HIS A O 1
ATOM 1318 N N . ASP A 1 179 ? 1.636 15.609 -1.903 1.00 60.12 179 ASP A N 1
ATOM 1319 C CA . ASP A 1 179 ? 0.164 15.620 -1.845 1.00 60.12 179 ASP A CA 1
ATOM 1320 C C . ASP A 1 179 ? -0.512 15.166 -3.158 1.00 60.12 179 ASP A C 1
ATOM 1322 O O . ASP A 1 179 ? -1.740 15.149 -3.272 1.00 60.12 179 ASP A O 1
ATOM 1326 N N . HIS A 1 180 ? 0.268 14.807 -4.183 1.00 60.56 180 HIS A N 1
ATOM 1327 C CA . HIS A 1 180 ? -0.250 14.579 -5.539 1.00 60.56 180 HIS A CA 1
ATOM 1328 C C . HIS A 1 180 ? -0.371 13.105 -5.946 1.00 60.56 180 HIS A C 1
ATOM 1330 O O . HIS A 1 180 ? -0.949 12.815 -6.998 1.00 60.56 180 HIS A O 1
ATOM 1336 N N . ALA A 1 181 ? 0.142 12.173 -5.137 1.00 69.88 181 ALA A N 1
ATOM 1337 C CA . ALA A 1 181 ? 0.168 10.744 -5.464 1.00 69.88 181 ALA A CA 1
ATOM 1338 C C . ALA A 1 181 ? -1.235 10.183 -5.770 1.00 69.88 181 ALA A C 1
ATOM 1340 O O . ALA A 1 181 ? -1.434 9.471 -6.758 1.00 69.88 181 ALA A O 1
ATOM 1341 N N . TRP A 1 182 ? -2.240 10.565 -4.977 1.00 75.44 182 TRP A N 1
ATOM 1342 C CA . TRP A 1 182 ? -3.590 10.007 -5.104 1.00 75.44 182 TRP A CA 1
ATOM 1343 C C . TRP A 1 182 ? -4.372 10.521 -6.300 1.00 75.44 182 TRP A C 1
ATOM 1345 O O . TRP A 1 182 ? -5.091 9.741 -6.921 1.00 75.44 182 TRP A O 1
ATOM 1355 N N . ARG A 1 183 ? -4.194 11.794 -6.677 1.00 78.44 183 ARG A N 1
ATOM 1356 C CA . ARG A 1 183 ? -4.832 12.338 -7.886 1.00 78.44 183 ARG A CA 1
ATOM 1357 C C . ARG A 1 183 ? -4.332 11.612 -9.130 1.00 78.44 183 ARG A C 1
ATOM 1359 O O . ARG A 1 183 ? -5.137 11.105 -9.900 1.00 78.44 183 ARG A O 1
ATOM 1366 N N . ARG A 1 184 ? -3.010 11.459 -9.252 1.00 82.62 184 ARG A N 1
ATOM 1367 C CA . ARG A 1 184 ? -2.371 10.719 -10.352 1.00 82.62 184 ARG A CA 1
ATOM 1368 C C . ARG A 1 184 ? -2.828 9.267 -10.399 1.00 82.62 184 ARG A C 1
ATOM 1370 O O . ARG A 1 184 ? -3.164 8.759 -11.459 1.00 82.62 184 ARG A O 1
ATOM 1377 N N . THR A 1 185 ? -2.893 8.612 -9.246 1.00 86.50 185 THR A N 1
ATOM 1378 C CA . THR A 1 185 ? -3.377 7.232 -9.162 1.00 86.50 185 THR A CA 1
ATOM 1379 C C . THR A 1 185 ? -4.821 7.112 -9.657 1.00 86.50 185 THR A C 1
ATOM 1381 O O . THR A 1 185 ? -5.115 6.254 -10.487 1.00 86.50 185 THR A O 1
ATOM 1384 N N . ALA A 1 186 ? -5.717 7.995 -9.205 1.00 87.69 186 ALA A N 1
ATOM 1385 C CA . ALA A 1 186 ? -7.109 8.005 -9.650 1.00 87.69 186 ALA A CA 1
ATOM 1386 C C . ALA A 1 186 ? -7.238 8.277 -11.160 1.00 87.69 186 ALA A C 1
ATOM 1388 O O . ALA A 1 186 ? -8.010 7.599 -11.836 1.00 87.69 186 ALA A O 1
ATOM 1389 N N . GLU A 1 187 ? -6.467 9.223 -11.704 1.00 89.00 187 GLU A N 1
ATOM 1390 C CA . GLU A 1 187 ? -6.414 9.518 -13.145 1.00 89.00 187 GLU A CA 1
ATOM 1391 C C . GLU A 1 187 ? -6.029 8.284 -13.971 1.00 89.00 187 GLU A C 1
ATOM 1393 O O . GLU A 1 187 ? -6.718 7.942 -14.926 1.00 89.00 187 GLU A O 1
ATOM 1398 N N . PHE A 1 188 ? -4.965 7.573 -13.592 1.00 90.94 188 PHE A N 1
ATOM 1399 C CA . PHE A 1 188 ? -4.513 6.390 -14.329 1.00 90.94 188 PHE A CA 1
ATOM 1400 C C . PHE A 1 188 ? -5.523 5.242 -14.244 1.00 90.94 188 PHE A C 1
ATOM 1402 O O . PHE A 1 188 ? -5.849 4.627 -15.261 1.00 90.94 188 PHE A O 1
ATOM 1409 N N . LEU A 1 189 ? -6.069 4.985 -13.050 1.00 90.06 189 LEU A N 1
ATOM 1410 C CA . LEU A 1 189 ? -7.086 3.953 -12.866 1.00 90.06 189 LEU A CA 1
ATOM 1411 C C . LEU A 1 189 ? -8.329 4.271 -13.700 1.00 90.06 189 LEU A C 1
ATOM 1413 O O . LEU A 1 189 ? -8.803 3.407 -14.433 1.00 90.06 189 LEU A O 1
ATOM 1417 N N . THR A 1 190 ? -8.838 5.504 -13.662 1.00 89.25 190 THR A N 1
ATOM 1418 C CA . THR A 1 190 ? -10.014 5.913 -14.456 1.00 89.25 190 THR A CA 1
ATOM 1419 C C . THR A 1 190 ? -9.751 5.928 -15.963 1.00 89.25 190 THR A C 1
ATOM 1421 O O . THR A 1 190 ? -10.659 5.618 -16.730 1.00 89.25 190 THR A O 1
ATOM 1424 N N . ALA A 1 191 ? -8.511 6.181 -16.392 1.00 88.50 191 ALA A N 1
ATOM 1425 C CA . ALA A 1 191 ? -8.092 6.092 -17.791 1.00 88.50 191 ALA A CA 1
ATOM 1426 C C . ALA A 1 191 ? -7.967 4.650 -18.321 1.00 88.50 191 ALA A C 1
ATOM 1428 O O . ALA A 1 191 ? -7.739 4.458 -19.513 1.00 88.50 191 ALA A O 1
ATOM 1429 N N . GLY A 1 192 ? -8.140 3.638 -17.464 1.00 86.56 192 GLY A N 1
ATOM 1430 C CA . GLY A 1 192 ? -8.210 2.232 -17.865 1.00 86.56 192 GLY A CA 1
ATOM 1431 C C . GLY A 1 192 ? -7.036 1.372 -17.410 1.00 86.56 192 GLY A C 1
ATOM 1432 O O . GLY A 1 192 ? -7.076 0.166 -17.641 1.00 86.56 192 GLY A O 1
ATOM 1433 N N . SER A 1 193 ? -6.039 1.935 -16.718 1.00 89.94 193 SER A N 1
ATOM 1434 C CA . SER A 1 193 ? -5.022 1.111 -16.057 1.00 89.94 193 SER A CA 1
ATOM 1435 C C . SER A 1 193 ? -5.677 0.228 -14.994 1.00 89.94 193 SER A C 1
ATOM 1437 O O . SER A 1 193 ? -6.562 0.673 -14.256 1.00 89.94 193 SER A O 1
ATOM 1439 N N . TYR A 1 194 ? -5.251 -1.030 -14.936 1.00 88.25 194 TYR A N 1
ATOM 1440 C CA . TYR A 1 194 ? -5.736 -2.017 -13.971 1.00 88.25 194 TYR A CA 1
ATOM 1441 C C . TYR A 1 194 ? -4.980 -1.893 -12.654 1.00 88.25 194 TYR A C 1
ATOM 1443 O O . TYR A 1 194 ? -5.586 -1.818 -11.589 1.00 88.25 194 TYR A O 1
ATOM 1451 N N . SER A 1 195 ? -3.660 -1.748 -12.754 1.00 91.44 195 SER A N 1
ATOM 1452 C CA . SER A 1 195 ? -2.757 -1.541 -11.631 1.00 91.44 195 SER A CA 1
ATOM 1453 C C . SER A 1 195 ? -1.901 -0.299 -11.851 1.00 91.44 195 SER A C 1
ATOM 1455 O O . SER A 1 195 ? -1.367 -0.061 -12.936 1.00 91.44 195 SER A O 1
ATOM 1457 N N . VAL A 1 196 ? -1.694 0.460 -10.782 1.00 94.06 196 VAL A N 1
ATOM 1458 C CA . VAL A 1 196 ? -0.822 1.630 -10.750 1.00 94.06 196 VAL A CA 1
ATOM 1459 C C . VAL A 1 196 ? 0.194 1.465 -9.630 1.00 94.06 196 VAL A C 1
ATOM 1461 O O . VAL A 1 196 ? -0.160 1.311 -8.461 1.00 94.06 196 VAL A O 1
ATOM 1464 N N . VAL A 1 197 ? 1.470 1.529 -9.994 1.00 95.25 197 VAL A N 1
ATOM 1465 C CA . VAL A 1 197 ? 2.572 1.731 -9.056 1.00 95.25 197 VAL A CA 1
ATOM 1466 C C . VAL A 1 197 ? 2.828 3.233 -8.974 1.00 95.25 197 VAL A C 1
ATOM 1468 O O . VAL A 1 197 ? 3.048 3.887 -9.991 1.00 95.25 197 VAL A O 1
ATOM 1471 N N . SER A 1 198 ? 2.801 3.799 -7.776 1.00 93.31 198 SER A N 1
ATOM 1472 C CA . SER A 1 198 ? 3.053 5.222 -7.531 1.00 93.31 198 SER A CA 1
ATOM 1473 C C . SER A 1 198 ? 4.170 5.387 -6.507 1.00 93.31 198 SER A C 1
ATOM 1475 O O . SER A 1 198 ? 4.654 4.415 -5.927 1.00 93.31 198 SER A O 1
ATOM 1477 N N . THR A 1 199 ? 4.577 6.632 -6.280 1.00 93.25 199 THR A N 1
ATOM 1478 C CA . THR A 1 199 ? 5.363 7.006 -5.105 1.00 93.25 199 THR A CA 1
ATOM 1479 C C . THR A 1 199 ? 4.600 8.015 -4.247 1.00 93.25 199 THR A C 1
ATOM 1481 O O . THR A 1 199 ? 3.790 8.773 -4.775 1.00 93.25 199 THR A O 1
ATOM 1484 N N . LEU A 1 200 ? 4.825 8.016 -2.933 1.00 89.44 200 LEU A N 1
ATOM 1485 C CA . LEU A 1 200 ? 4.259 8.978 -1.975 1.00 89.44 200 LEU A CA 1
ATOM 1486 C C . LEU A 1 200 ? 5.014 10.317 -1.996 1.00 89.44 200 LEU A C 1
ATOM 1488 O O . LEU A 1 200 ? 4.431 11.379 -1.802 1.00 89.44 200 LEU A O 1
ATOM 1492 N N . TRP A 1 201 ? 6.311 10.262 -2.287 1.00 87.25 201 TRP A N 1
ATOM 1493 C CA . TRP A 1 201 ? 7.213 11.400 -2.448 1.00 87.25 201 TRP A CA 1
ATOM 1494 C C . TRP A 1 201 ? 8.109 11.190 -3.677 1.00 87.25 201 TRP A C 1
ATOM 1496 O O . TRP A 1 201 ? 8.143 10.088 -4.242 1.00 87.25 201 TRP A O 1
ATOM 1506 N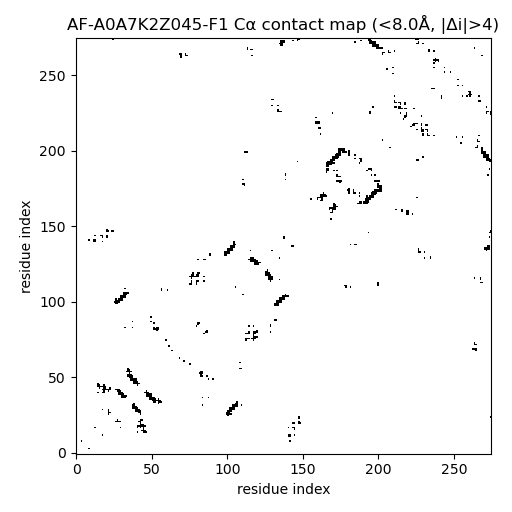 N . PRO A 1 202 ? 8.839 12.221 -4.135 1.00 87.81 202 PRO A N 1
ATOM 1507 C CA . PRO A 1 202 ? 9.909 12.034 -5.106 1.00 87.81 202 PRO A CA 1
ATOM 1508 C C . PRO A 1 202 ? 11.005 11.124 -4.534 1.00 87.81 202 PRO A C 1
ATOM 1510 O O . PRO A 1 202 ? 11.672 11.476 -3.564 1.00 87.81 202 PRO A O 1
ATOM 1513 N N . VAL A 1 203 ? 11.189 9.951 -5.136 1.00 89.69 203 VAL A N 1
ATOM 1514 C CA . VAL A 1 203 ? 12.262 9.007 -4.794 1.00 89.69 203 VAL A CA 1
ATOM 1515 C C . VAL A 1 203 ? 13.452 9.232 -5.730 1.00 89.69 203 VAL A C 1
ATOM 1517 O O . VAL A 1 203 ? 13.279 9.671 -6.870 1.00 89.69 203 VAL A O 1
ATOM 1520 N N . SER A 1 204 ? 14.671 8.937 -5.266 1.00 88.81 204 SER A N 1
ATOM 1521 C CA . SER A 1 204 ? 15.876 9.036 -6.093 1.00 88.81 204 SER A CA 1
ATOM 1522 C C . SER A 1 204 ? 15.739 8.218 -7.388 1.00 88.81 204 SER A C 1
ATOM 1524 O O . SER A 1 204 ? 15.088 7.167 -7.423 1.00 88.81 204 SER A O 1
ATOM 1526 N N . ALA A 1 205 ? 16.366 8.682 -8.473 1.00 89.81 205 ALA A N 1
ATOM 1527 C CA . ALA A 1 205 ? 16.344 7.960 -9.746 1.00 89.81 205 ALA A CA 1
ATOM 1528 C C . ALA A 1 205 ? 16.951 6.551 -9.612 1.00 89.81 205 ALA A C 1
ATOM 1530 O O . ALA A 1 205 ? 16.414 5.601 -10.175 1.00 89.81 205 ALA A O 1
ATOM 1531 N N . SER A 1 206 ? 18.018 6.414 -8.818 1.00 89.31 206 SER A N 1
ATOM 1532 C CA . SER A 1 206 ? 18.698 5.139 -8.567 1.00 89.31 206 SER A CA 1
ATOM 1533 C C . SER A 1 206 ? 17.799 4.119 -7.867 1.00 89.31 206 SER A C 1
ATOM 1535 O O . SER A 1 206 ? 17.725 2.974 -8.313 1.00 89.31 206 SER A O 1
ATOM 1537 N N . ASP A 1 207 ? 17.098 4.522 -6.803 1.00 91.62 207 ASP A N 1
ATOM 1538 C CA . ASP A 1 207 ? 16.184 3.625 -6.084 1.00 91.62 207 ASP A CA 1
ATOM 1539 C C . ASP A 1 207 ? 14.962 3.296 -6.939 1.00 91.62 207 ASP A C 1
ATOM 1541 O O . ASP A 1 207 ? 14.517 2.150 -6.980 1.00 91.62 207 ASP A O 1
ATOM 1545 N N . THR A 1 208 ? 14.458 4.287 -7.681 1.00 93.69 208 THR A N 1
ATOM 1546 C CA . THR A 1 208 ? 13.328 4.099 -8.593 1.00 93.69 208 THR A CA 1
ATOM 1547 C C . THR A 1 208 ? 13.641 3.082 -9.676 1.00 93.69 208 THR A C 1
ATOM 1549 O O . THR A 1 208 ? 12.847 2.176 -9.918 1.00 93.69 208 THR A O 1
ATOM 1552 N N . GLU A 1 209 ? 14.807 3.193 -10.308 1.00 93.81 209 GLU A N 1
ATOM 1553 C CA . GLU A 1 209 ? 15.240 2.249 -11.334 1.00 93.81 209 GLU A CA 1
ATOM 1554 C C . GLU A 1 209 ? 15.337 0.823 -10.777 1.00 93.81 209 GLU A C 1
ATOM 1556 O O . GLU A 1 209 ? 14.855 -0.115 -11.408 1.00 93.81 209 GLU A O 1
ATOM 1561 N N . LEU A 1 210 ? 15.887 0.654 -9.570 1.00 94.12 210 LEU A N 1
ATOM 1562 C CA . LEU A 1 210 ? 16.012 -0.655 -8.930 1.00 94.12 210 LEU A CA 1
ATOM 1563 C C . LEU A 1 210 ? 14.671 -1.275 -8.548 1.00 94.12 210 LEU A C 1
ATOM 1565 O O . LEU A 1 210 ? 14.433 -2.444 -8.859 1.00 94.12 210 LEU A O 1
ATOM 1569 N N . VAL A 1 211 ? 13.800 -0.512 -7.884 1.00 95.94 211 VAL A N 1
ATOM 1570 C CA . VAL A 1 211 ? 12.485 -1.005 -7.459 1.00 95.94 211 VAL A CA 1
ATOM 1571 C C . VAL A 1 211 ? 11.655 -1.392 -8.676 1.00 95.94 211 VAL A C 1
ATOM 1573 O O . VAL A 1 211 ? 11.104 -2.492 -8.702 1.00 95.94 211 VAL A O 1
ATOM 1576 N N . LEU A 1 212 ? 11.608 -0.539 -9.703 1.00 95.81 212 LEU A N 1
ATOM 1577 C CA . LEU A 1 212 ? 10.843 -0.826 -10.914 1.00 95.81 212 LEU A CA 1
ATOM 1578 C C . LEU A 1 212 ? 11.440 -1.984 -11.709 1.00 95.81 212 LEU A C 1
ATOM 1580 O O . LEU A 1 212 ? 10.680 -2.829 -12.168 1.00 95.81 212 LEU A O 1
ATOM 1584 N N . TYR A 1 213 ? 12.769 -2.086 -11.816 1.00 96.12 213 TYR A N 1
ATOM 1585 C CA . TYR A 1 213 ? 13.406 -3.242 -12.448 1.00 96.12 213 TYR A CA 1
ATOM 1586 C C . TYR A 1 213 ? 13.037 -4.543 -11.730 1.00 96.12 213 TYR A C 1
ATOM 1588 O O . TYR A 1 213 ? 12.696 -5.532 -12.372 1.00 96.12 213 TYR A O 1
ATOM 1596 N N . MET A 1 214 ? 13.101 -4.567 -10.396 1.00 96.94 214 MET A N 1
ATOM 1597 C CA . MET A 1 214 ? 12.786 -5.774 -9.633 1.00 96.94 214 MET A CA 1
ATOM 1598 C C . MET A 1 214 ? 11.295 -6.108 -9.674 1.00 96.94 214 MET A C 1
ATOM 1600 O O . MET A 1 214 ? 10.947 -7.279 -9.816 1.00 96.94 214 MET A O 1
ATOM 1604 N N . ALA A 1 215 ? 10.416 -5.108 -9.592 1.00 96.44 215 ALA A N 1
ATOM 1605 C CA . ALA A 1 215 ? 8.979 -5.309 -9.729 1.00 96.44 215 ALA A CA 1
ATOM 1606 C C . ALA A 1 215 ? 8.636 -5.852 -11.124 1.00 96.44 215 ALA A C 1
ATOM 1608 O O . ALA A 1 215 ? 7.954 -6.867 -11.226 1.00 96.44 215 ALA A O 1
ATOM 1609 N N . ASP A 1 216 ? 9.192 -5.263 -12.186 1.00 94.12 216 ASP A N 1
ATOM 1610 C CA . ASP A 1 216 ? 9.041 -5.752 -13.559 1.00 94.12 216 ASP A CA 1
ATOM 1611 C C . ASP A 1 216 ? 9.621 -7.163 -13.731 1.00 94.12 216 ASP A C 1
ATOM 1613 O O . ASP A 1 216 ? 8.994 -8.029 -14.335 1.00 94.12 216 ASP A O 1
ATOM 1617 N N . HIS A 1 217 ? 10.774 -7.457 -13.124 1.00 94.25 217 HIS A N 1
ATOM 1618 C CA . HIS A 1 217 ? 11.355 -8.797 -13.126 1.00 94.25 217 HIS A CA 1
ATOM 1619 C C . HIS A 1 217 ? 10.414 -9.830 -12.492 1.00 94.25 217 HIS A C 1
ATOM 1621 O O . HIS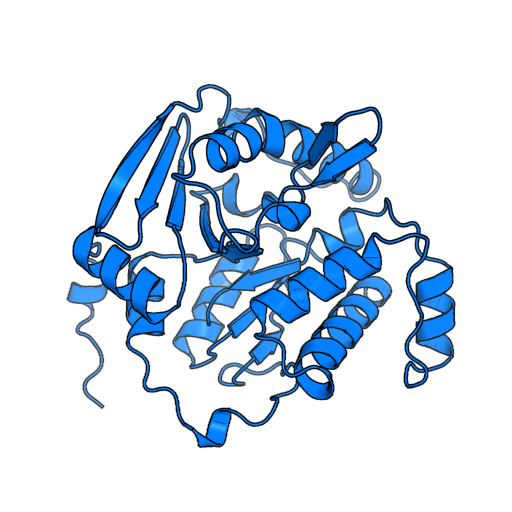 A 1 217 ? 10.224 -10.912 -13.048 1.00 94.25 217 HIS A O 1
ATOM 1627 N N . TYR A 1 218 ? 9.822 -9.527 -11.336 1.00 94.62 218 TYR A N 1
ATOM 1628 C CA . TYR A 1 218 ? 8.891 -10.437 -10.668 1.00 94.62 218 TYR A CA 1
ATOM 1629 C C . TYR A 1 218 ? 7.560 -10.565 -11.414 1.00 94.62 218 TYR A C 1
ATOM 1631 O O . TYR A 1 218 ? 7.028 -11.669 -11.520 1.00 94.62 218 TYR A O 1
ATOM 1639 N N . LEU A 1 219 ? 7.067 -9.475 -11.992 1.00 91.44 219 LEU A N 1
ATOM 1640 C CA . LEU A 1 219 ? 5.873 -9.468 -12.828 1.00 91.44 219 LEU A CA 1
ATOM 1641 C C . LEU A 1 219 ? 6.079 -10.320 -14.090 1.00 91.44 219 LEU A C 1
ATOM 1643 O O . LEU A 1 219 ? 5.288 -11.207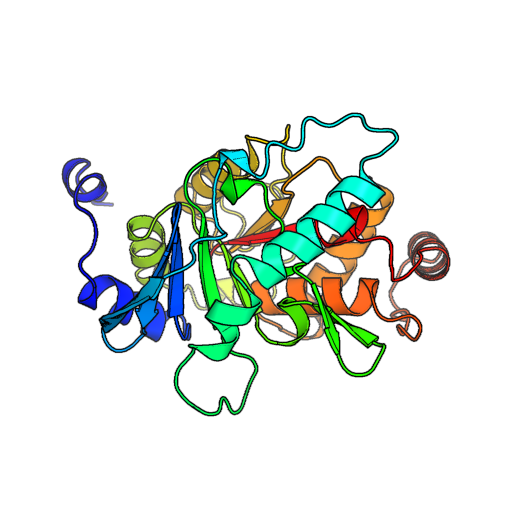 -14.382 1.00 91.44 219 LEU A O 1
ATOM 1647 N N . THR A 1 220 ? 7.189 -10.124 -14.803 1.00 90.06 220 THR A N 1
ATOM 1648 C CA . THR A 1 220 ? 7.405 -10.724 -16.129 1.00 90.06 220 THR A CA 1
ATOM 1649 C C . THR A 1 220 ? 8.056 -12.102 -16.109 1.00 90.06 220 THR A C 1
ATOM 1651 O O . THR A 1 220 ? 7.756 -12.939 -16.958 1.00 90.06 220 THR A O 1
ATOM 1654 N N . ARG A 1 221 ? 8.971 -12.365 -15.167 1.00 87.94 221 ARG A N 1
ATOM 1655 C CA . ARG A 1 221 ? 9.731 -13.629 -15.104 1.00 87.94 221 ARG A CA 1
ATOM 1656 C C . ARG A 1 221 ? 9.177 -14.620 -14.096 1.00 87.94 221 ARG A C 1
ATOM 1658 O O . ARG A 1 221 ? 9.517 -15.799 -14.178 1.00 87.94 221 ARG A O 1
ATOM 1665 N N . ARG A 1 222 ? 8.396 -14.153 -13.120 1.00 85.12 222 ARG A N 1
ATOM 1666 C CA . ARG A 1 222 ? 7.778 -14.997 -12.086 1.00 85.12 222 ARG A CA 1
ATOM 1667 C C . ARG A 1 222 ? 6.253 -14.998 -12.142 1.00 85.12 222 ARG A C 1
ATOM 1669 O O . ARG A 1 222 ? 5.665 -15.717 -11.344 1.00 85.12 222 ARG A O 1
ATOM 1676 N N . ASP A 1 223 ? 5.661 -14.247 -13.074 1.00 88.00 223 ASP A N 1
ATOM 1677 C CA . ASP A 1 223 ? 4.210 -14.160 -13.282 1.00 88.00 223 ASP A CA 1
ATOM 1678 C C . ASP A 1 223 ? 3.460 -13.787 -11.990 1.00 88.00 223 ASP A C 1
ATOM 1680 O O . ASP A 1 223 ? 2.389 -14.307 -11.683 1.00 88.00 223 ASP A O 1
ATOM 1684 N N . LEU A 1 224 ? 4.079 -12.929 -11.166 1.00 91.31 224 LEU A N 1
ATOM 1685 C CA . LEU A 1 224 ? 3.454 -12.461 -9.933 1.00 91.31 224 LEU A CA 1
ATOM 1686 C C . LEU A 1 224 ? 2.458 -11.336 -10.243 1.00 91.31 224 LEU A C 1
ATOM 1688 O O . LEU A 1 224 ? 2.796 -10.445 -11.023 1.00 91.31 224 LEU A O 1
ATOM 1692 N N . PRO A 1 225 ? 1.289 -11.293 -9.576 1.00 90.75 225 PRO A N 1
ATOM 1693 C CA . PRO A 1 225 ? 0.380 -10.153 -9.659 1.00 90.75 225 PRO A CA 1
ATOM 1694 C C . PRO A 1 225 ? 1.086 -8.834 -9.296 1.00 90.75 225 PRO A C 1
ATOM 1696 O O . PRO A 1 225 ? 1.961 -8.855 -8.423 1.00 90.75 225 PRO A O 1
ATOM 1699 N N . PRO A 1 226 ? 0.697 -7.679 -9.870 1.00 92.81 226 PRO A N 1
ATOM 1700 C CA . PRO A 1 226 ? 1.424 -6.413 -9.704 1.00 92.81 226 PRO A CA 1
ATOM 1701 C C . PRO A 1 226 ? 1.686 -6.012 -8.244 1.00 92.81 226 PRO A C 1
ATOM 1703 O O . PRO A 1 226 ? 2.819 -5.701 -7.870 1.00 92.81 226 PRO A O 1
ATOM 1706 N N . ALA A 1 227 ? 0.665 -6.111 -7.390 1.00 93.56 227 ALA A N 1
ATOM 1707 C CA . ALA A 1 227 ? 0.767 -5.871 -5.952 1.00 93.56 227 ALA A CA 1
ATOM 1708 C C . ALA A 1 227 ? 1.824 -6.756 -5.268 1.00 93.56 227 ALA A C 1
ATOM 1710 O O . ALA A 1 227 ? 2.621 -6.295 -4.445 1.00 93.56 227 ALA A O 1
ATOM 1711 N N . GLN A 1 228 ? 1.843 -8.041 -5.623 1.00 94.88 228 GLN A N 1
ATOM 1712 C CA . GLN A 1 228 ? 2.783 -9.004 -5.069 1.00 94.88 228 GLN A CA 1
ATOM 1713 C C . GLN A 1 228 ? 4.190 -8.759 -5.618 1.00 94.88 228 GLN A C 1
ATOM 1715 O O . GLN A 1 228 ? 5.147 -8.798 -4.851 1.00 94.88 228 GLN A O 1
ATOM 1720 N N . ALA A 1 229 ? 4.320 -8.450 -6.910 1.00 95.62 229 ALA A N 1
ATOM 1721 C CA . ALA A 1 229 ? 5.588 -8.122 -7.546 1.00 95.62 229 ALA A CA 1
ATOM 1722 C C . ALA A 1 229 ? 6.256 -6.899 -6.895 1.00 95.62 229 ALA A C 1
ATOM 1724 O O . ALA A 1 229 ? 7.439 -6.967 -6.548 1.00 95.62 229 ALA A O 1
ATOM 1725 N N . LEU A 1 230 ? 5.498 -5.821 -6.642 1.00 97.44 230 LEU A N 1
ATOM 1726 C CA . LEU A 1 230 ? 6.010 -4.647 -5.930 1.00 97.44 230 LEU A CA 1
ATOM 1727 C C . LEU A 1 230 ? 6.428 -5.001 -4.499 1.00 97.44 230 LEU A C 1
ATOM 1729 O O . LEU A 1 230 ? 7.547 -4.689 -4.094 1.00 97.44 230 LEU A O 1
ATOM 1733 N N . ARG A 1 231 ? 5.574 -5.706 -3.748 1.00 97.00 231 ARG A N 1
ATOM 1734 C CA . ARG A 1 231 ? 5.896 -6.145 -2.383 1.00 97.00 231 ARG A CA 1
ATOM 1735 C C . ARG A 1 231 ? 7.170 -6.990 -2.346 1.00 97.00 231 ARG A C 1
ATOM 1737 O O . ARG A 1 231 ? 8.015 -6.798 -1.474 1.00 97.00 231 ARG A O 1
ATOM 1744 N N . THR A 1 232 ? 7.335 -7.926 -3.280 1.00 97.06 232 THR A N 1
ATOM 1745 C CA . THR A 1 232 ? 8.537 -8.765 -3.371 1.00 97.06 232 THR A CA 1
ATOM 1746 C C . THR A 1 232 ? 9.771 -7.940 -3.745 1.00 97.06 232 THR A C 1
ATOM 1748 O O . THR A 1 232 ? 10.845 -8.189 -3.198 1.00 97.06 232 THR A O 1
ATOM 1751 N N . ALA A 1 233 ? 9.637 -6.918 -4.596 1.00 97.00 233 ALA A N 1
ATOM 1752 C CA . ALA A 1 233 ? 10.713 -5.967 -4.872 1.00 97.00 233 ALA A CA 1
ATOM 1753 C C . ALA A 1 233 ? 11.110 -5.162 -3.622 1.00 97.00 233 ALA A C 1
ATOM 1755 O O . ALA A 1 233 ? 12.295 -5.069 -3.312 1.00 97.00 233 ALA A O 1
ATOM 1756 N N . GLN A 1 234 ? 10.145 -4.656 -2.849 1.00 96.69 234 GLN A N 1
ATOM 1757 C CA . GLN A 1 234 ? 10.406 -3.937 -1.594 1.00 96.69 234 GLN A CA 1
ATOM 1758 C C . GLN A 1 234 ? 11.063 -4.838 -0.537 1.00 96.69 234 GLN A C 1
ATOM 1760 O O . GLN A 1 234 ? 12.028 -4.437 0.110 1.00 96.69 234 GLN A O 1
ATOM 1765 N N . LEU A 1 235 ? 10.608 -6.088 -0.397 1.00 95.44 235 LEU A N 1
ATOM 1766 C CA . LEU A 1 235 ? 11.256 -7.084 0.465 1.00 95.44 235 LEU A CA 1
ATOM 1767 C C . LEU A 1 235 ? 12.699 -7.367 0.026 1.00 95.44 235 LEU A C 1
ATOM 1769 O O . LEU A 1 235 ? 13.588 -7.459 0.868 1.00 95.44 235 LEU A O 1
ATOM 1773 N N . TRP A 1 236 ? 12.950 -7.449 -1.282 1.00 95.56 236 TRP A N 1
ATOM 1774 C CA . TRP A 1 236 ? 14.294 -7.633 -1.830 1.00 95.56 236 TRP A CA 1
ATOM 1775 C C . TRP A 1 236 ? 15.207 -6.428 -1.545 1.00 95.56 236 TRP A C 1
ATOM 1777 O O . TRP A 1 236 ? 16.356 -6.617 -1.146 1.00 95.56 236 TRP A O 1
ATOM 1787 N N . MET A 1 237 ? 14.691 -5.196 -1.652 1.00 93.69 237 MET A N 1
ATOM 1788 C CA . MET A 1 237 ? 15.424 -3.964 -1.302 1.00 93.69 237 MET A CA 1
ATOM 1789 C C . MET A 1 237 ? 15.846 -3.921 0.172 1.00 93.69 237 MET A C 1
ATOM 1791 O O . MET A 1 237 ? 16.849 -3.294 0.513 1.00 93.69 237 MET A O 1
ATOM 1795 N N . ARG A 1 238 ? 15.142 -4.643 1.045 1.00 91.25 238 ARG A N 1
ATOM 1796 C CA . ARG A 1 238 ? 15.448 -4.744 2.477 1.00 91.25 238 ARG A CA 1
ATOM 1797 C C . ARG A 1 238 ? 16.307 -5.940 2.862 1.00 91.25 238 ARG A C 1
ATOM 1799 O O . ARG A 1 238 ? 16.829 -5.972 3.968 1.00 91.25 238 ARG A O 1
ATOM 1806 N N . ASP A 1 239 ? 16.442 -6.941 2.001 1.00 90.69 239 ASP A N 1
ATOM 1807 C CA . ASP A 1 239 ? 17.174 -8.156 2.350 1.00 90.69 239 ASP A CA 1
ATOM 1808 C C . ASP A 1 239 ? 18.696 -7.945 2.210 1.00 90.69 239 ASP A C 1
ATOM 1810 O O . ASP A 1 239 ? 19.189 -7.869 1.083 1.00 90.69 239 ASP A O 1
ATOM 1814 N N . PRO A 1 240 ? 19.487 -7.905 3.305 1.00 87.69 240 PRO A N 1
ATOM 1815 C CA . PRO A 1 240 ? 20.945 -7.776 3.214 1.00 87.69 240 PRO A CA 1
ATOM 1816 C C . PRO A 1 240 ? 21.608 -8.963 2.501 1.00 87.69 240 PRO A C 1
ATOM 1818 O O . PRO A 1 240 ? 22.759 -8.870 2.080 1.00 87.69 240 PRO A O 1
ATOM 1821 N N . LYS A 1 241 ? 20.899 -10.089 2.368 1.00 89.19 241 LYS A N 1
ATOM 1822 C CA . LYS A 1 241 ? 21.347 -11.304 1.679 1.00 89.19 241 LYS A CA 1
ATOM 1823 C C . LYS A 1 241 ? 20.720 -11.445 0.291 1.00 89.19 241 LYS A C 1
ATOM 1825 O O . LYS A 1 241 ? 20.787 -12.527 -0.295 1.00 89.19 241 LYS A O 1
ATOM 1830 N N . ARG A 1 242 ? 20.138 -10.366 -0.246 1.00 92.12 242 ARG A N 1
ATOM 1831 C CA . ARG A 1 242 ? 19.490 -10.344 -1.560 1.00 92.12 242 ARG A CA 1
ATOM 1832 C C . ARG A 1 242 ? 20.378 -10.953 -2.645 1.00 92.12 242 ARG A C 1
ATOM 1834 O O . ARG A 1 242 ? 21.518 -10.544 -2.866 1.00 92.12 242 ARG A O 1
ATOM 1841 N N . GLY A 1 243 ? 19.823 -11.913 -3.376 1.00 92.44 243 GLY A N 1
ATOM 1842 C CA . GLY A 1 243 ? 20.440 -12.421 -4.596 1.00 92.44 243 GLY A CA 1
ATOM 1843 C C . GLY A 1 243 ? 20.272 -11.415 -5.731 1.00 92.44 243 GLY A C 1
ATOM 1844 O O . GLY A 1 243 ? 19.153 -10.984 -6.008 1.00 92.44 243 GLY A O 1
ATOM 1845 N N . ILE A 1 244 ? 21.362 -11.058 -6.411 1.00 94.25 244 ILE A N 1
ATOM 1846 C CA . ILE A 1 244 ? 21.302 -10.212 -7.608 1.00 94.25 244 ILE A CA 1
ATOM 1847 C C . ILE A 1 244 ? 20.917 -11.082 -8.816 1.00 94.25 244 ILE A C 1
ATOM 1849 O O . ILE A 1 244 ? 21.643 -12.037 -9.111 1.00 94.25 244 ILE A O 1
ATOM 1853 N N . PRO A 1 245 ? 19.811 -10.793 -9.531 1.00 94.25 245 PRO A N 1
ATOM 1854 C CA . PRO A 1 245 ? 19.437 -11.552 -10.720 1.00 94.25 245 PRO A CA 1
ATOM 1855 C C . PRO A 1 245 ? 20.547 -11.536 -11.774 1.00 94.25 245 PRO A C 1
ATOM 1857 O O . PRO A 1 245 ? 21.078 -10.479 -12.098 1.00 94.25 245 PRO A O 1
ATOM 1860 N N . ALA A 1 246 ? 20.850 -12.689 -12.376 1.00 92.25 246 ALA A N 1
ATOM 1861 C CA . ALA A 1 246 ? 21.905 -12.796 -13.390 1.00 92.25 246 ALA A CA 1
ATOM 1862 C C . ALA A 1 246 ? 21.650 -11.923 -14.635 1.00 92.25 246 ALA A C 1
ATOM 1864 O O . ALA A 1 246 ? 22.590 -11.492 -15.291 1.00 92.25 246 ALA A O 1
ATOM 1865 N N . ALA A 1 247 ? 20.379 -11.653 -14.947 1.00 92.06 247 ALA A N 1
ATOM 1866 C CA . ALA A 1 247 ? 19.978 -10.783 -16.051 1.00 92.06 247 ALA A CA 1
ATOM 1867 C C . ALA A 1 247 ? 20.053 -9.279 -15.716 1.00 92.06 247 ALA A C 1
ATOM 1869 O O . ALA A 1 247 ? 19.791 -8.461 -16.593 1.00 92.06 247 ALA A O 1
ATOM 1870 N N . MET A 1 248 ? 20.369 -8.907 -14.468 1.00 95.94 248 MET A N 1
ATOM 1871 C CA . MET A 1 248 ? 20.450 -7.505 -14.055 1.00 95.94 248 MET A CA 1
ATOM 1872 C C . MET A 1 248 ? 21.647 -6.813 -14.724 1.00 95.94 248 MET A C 1
ATOM 1874 O O . MET A 1 248 ? 22.761 -7.340 -14.644 1.00 95.94 248 MET A O 1
ATOM 1878 N N . PRO A 1 249 ? 21.455 -5.628 -15.341 1.00 95.69 249 PRO A N 1
ATOM 1879 C CA . PRO A 1 249 ? 22.551 -4.863 -15.924 1.00 95.69 249 PRO A CA 1
ATOM 1880 C C . PRO A 1 249 ? 23.685 -4.611 -14.913 1.00 95.69 249 PRO A C 1
ATOM 1882 O O . PRO A 1 249 ? 23.392 -4.334 -13.745 1.00 95.69 249 PRO A O 1
ATOM 1885 N N . PRO A 1 250 ? 24.970 -4.656 -15.322 1.00 94.50 250 PRO A N 1
ATOM 1886 C CA . PRO A 1 250 ? 26.101 -4.553 -14.395 1.00 94.50 250 PRO A CA 1
ATOM 1887 C C . PRO A 1 250 ? 26.095 -3.294 -13.519 1.00 94.50 250 PRO A C 1
ATOM 1889 O O . PRO A 1 250 ? 26.403 -3.374 -12.330 1.00 94.50 250 PRO A O 1
ATOM 1892 N N . GLU A 1 251 ? 25.706 -2.148 -14.082 1.00 92.38 251 GLU A N 1
ATOM 1893 C CA . GLU A 1 251 ? 25.608 -0.880 -13.348 1.00 92.38 251 GLU A CA 1
ATOM 1894 C C . GLU A 1 251 ? 24.539 -0.942 -12.255 1.00 92.38 251 GLU A C 1
ATOM 1896 O O . GLU A 1 251 ? 24.784 -0.574 -11.105 1.00 92.38 251 GLU A O 1
ATOM 1901 N N . LEU A 1 252 ? 23.369 -1.486 -12.592 1.00 93.12 252 LEU A N 1
ATOM 1902 C CA . LEU A 1 252 ? 22.261 -1.654 -11.662 1.00 93.12 252 LEU A CA 1
ATOM 1903 C C . LEU A 1 252 ? 22.610 -2.672 -10.564 1.00 93.12 252 LEU A C 1
ATOM 1905 O O . LEU A 1 252 ? 22.339 -2.447 -9.388 1.00 93.12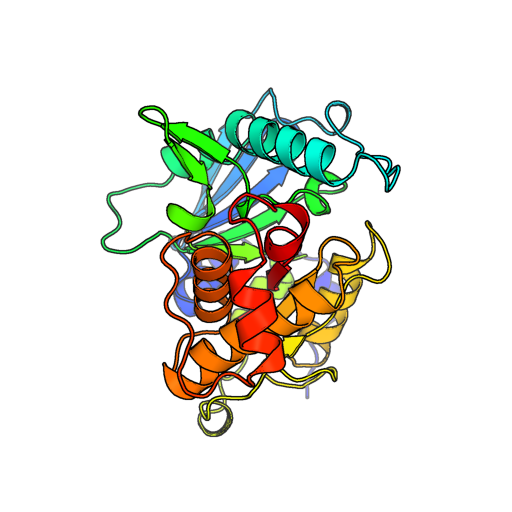 252 LEU A O 1
ATOM 1909 N N . ALA A 1 253 ? 23.318 -3.743 -10.927 1.00 94.38 253 ALA A N 1
ATOM 1910 C CA . ALA A 1 253 ? 23.838 -4.737 -9.996 1.00 94.38 253 ALA A CA 1
ATOM 1911 C C . ALA A 1 253 ? 24.885 -4.161 -9.025 1.00 94.38 253 ALA A C 1
ATOM 1913 O O . ALA A 1 253 ? 24.942 -4.572 -7.864 1.00 94.38 253 ALA A O 1
ATOM 1914 N N . ALA A 1 254 ? 25.724 -3.222 -9.472 1.00 91.94 254 ALA A N 1
ATOM 1915 C CA . ALA A 1 254 ? 26.653 -2.509 -8.597 1.00 91.94 254 ALA A CA 1
ATOM 1916 C C . ALA A 1 254 ? 25.902 -1.625 -7.588 1.00 91.94 254 ALA A C 1
ATOM 1918 O O . ALA A 1 254 ? 26.205 -1.672 -6.397 1.00 91.94 254 ALA A O 1
ATOM 1919 N N . ARG A 1 255 ? 24.867 -0.901 -8.034 1.00 89.56 255 ARG A N 1
ATOM 1920 C CA . ARG A 1 255 ? 24.008 -0.088 -7.154 1.00 89.56 255 ARG A CA 1
ATOM 1921 C C . ARG A 1 255 ? 23.254 -0.943 -6.136 1.00 89.56 255 ARG A C 1
ATOM 1923 O O . ARG A 1 255 ? 23.275 -0.636 -4.951 1.00 89.56 255 ARG A O 1
ATOM 1930 N N . ALA A 1 256 ? 22.680 -2.064 -6.567 1.00 91.19 256 ALA A N 1
ATOM 1931 C CA . ALA A 1 256 ? 21.992 -3.012 -5.691 1.00 91.19 256 ALA A CA 1
ATOM 1932 C C . ALA A 1 256 ? 22.868 -3.535 -4.537 1.00 91.19 256 ALA A C 1
ATOM 1934 O O . ALA A 1 256 ? 22.368 -3.807 -3.444 1.00 91.19 256 ALA A O 1
ATOM 1935 N N . ARG A 1 257 ? 24.179 -3.676 -4.780 1.00 90.19 257 ARG A N 1
ATOM 1936 C CA . ARG A 1 257 ? 25.167 -4.061 -3.763 1.00 90.19 257 ARG A CA 1
ATOM 1937 C C . ARG A 1 257 ? 25.530 -2.925 -2.806 1.00 90.19 257 ARG A C 1
ATOM 1939 O O . ARG A 1 257 ? 25.950 -3.210 -1.692 1.00 90.19 257 ARG A O 1
ATOM 1946 N N . ALA A 1 258 ? 25.396 -1.674 -3.237 1.00 86.69 258 ALA A N 1
ATOM 1947 C CA . ALA A 1 258 ? 25.759 -0.498 -2.452 1.00 86.69 258 ALA A CA 1
ATOM 1948 C C . ALA A 1 258 ? 24.632 -0.007 -1.526 1.00 86.69 258 ALA A C 1
ATOM 1950 O O . ALA A 1 258 ? 24.909 0.688 -0.553 1.00 86.69 258 ALA A O 1
ATOM 1951 N N . ILE A 1 259 ? 23.372 -0.347 -1.814 1.00 83.25 259 ILE A N 1
ATOM 1952 C CA . ILE A 1 259 ? 22.226 0.109 -1.016 1.00 83.25 259 ILE A CA 1
ATOM 1953 C C . ILE A 1 259 ? 22.189 -0.581 0.346 1.00 83.25 259 ILE A C 1
ATOM 1955 O O . ILE A 1 259 ? 22.223 -1.813 0.434 1.00 83.25 259 ILE A O 1
ATOM 1959 N N . GLY A 1 260 ? 22.041 0.227 1.397 1.00 81.25 260 GLY A N 1
ATOM 1960 C CA . GLY A 1 260 ? 21.760 -0.240 2.749 1.00 81.25 260 GLY A CA 1
ATOM 1961 C C . GLY A 1 260 ? 20.317 -0.758 2.873 1.00 81.25 260 GLY A C 1
ATOM 1962 O O . GLY A 1 260 ? 19.397 -0.102 2.388 1.00 81.25 260 GLY A O 1
ATOM 1963 N N . PRO A 1 261 ? 20.086 -1.918 3.512 1.00 73.75 261 PRO A N 1
ATOM 1964 C CA . PRO A 1 261 ? 18.745 -2.497 3.679 1.00 73.75 261 PRO A CA 1
ATOM 1965 C C . PRO A 1 261 ? 17.788 -1.614 4.499 1.00 73.75 261 PRO A C 1
ATOM 1967 O O . PRO A 1 261 ? 16.571 -1.710 4.330 1.00 73.75 261 PRO A O 1
ATOM 1970 N N . ASP A 1 262 ? 18.341 -0.736 5.337 1.00 72.75 262 ASP A N 1
ATOM 1971 C CA . ASP A 1 262 ? 17.599 0.153 6.234 1.00 72.75 262 ASP A CA 1
ATOM 1972 C C . ASP A 1 262 ? 17.274 1.516 5.603 1.00 72.75 262 ASP A C 1
ATOM 1974 O O . ASP A 1 262 ? 16.658 2.361 6.240 1.00 72.75 262 ASP A O 1
ATOM 1978 N N . ALA A 1 263 ? 17.619 1.743 4.329 1.00 78.50 263 ALA A N 1
ATOM 1979 C CA . ALA A 1 263 ? 17.270 2.970 3.613 1.00 78.50 263 ALA A CA 1
ATOM 1980 C C . ALA A 1 263 ? 15.767 3.004 3.254 1.00 78.50 263 ALA A C 1
ATOM 1982 O O . ALA A 1 263 ? 15.383 2.851 2.089 1.00 78.50 263 ALA A O 1
ATOM 1983 N N . LEU A 1 264 ? 14.903 3.189 4.262 1.00 82.38 264 LEU A N 1
ATOM 1984 C CA . LEU A 1 264 ? 13.442 3.194 4.120 1.00 82.38 264 LEU A CA 1
ATOM 1985 C C . LEU A 1 264 ? 12.979 4.156 3.021 1.00 82.38 264 LEU A C 1
ATOM 1987 O O . LEU A 1 264 ? 12.147 3.780 2.200 1.00 82.38 264 LEU A O 1
ATOM 1991 N N . ALA A 1 265 ? 13.544 5.366 2.962 1.00 84.06 265 ALA A N 1
ATOM 1992 C CA . ALA A 1 265 ? 13.115 6.421 2.041 1.00 84.06 265 ALA A CA 1
ATOM 1993 C C . ALA A 1 265 ? 13.111 6.008 0.553 1.00 84.06 265 ALA A C 1
ATOM 1995 O O . ALA A 1 265 ? 12.328 6.562 -0.223 1.00 84.06 265 ALA A O 1
ATOM 1996 N N . GLY A 1 266 ? 13.947 5.036 0.162 1.00 88.19 266 GLY A N 1
ATOM 1997 C CA . GLY A 1 266 ? 14.038 4.537 -1.210 1.00 88.19 266 GLY A CA 1
ATOM 1998 C C . GLY A 1 266 ? 12.884 3.610 -1.596 1.00 88.19 266 GLY A C 1
ATOM 1999 O O . GLY A 1 266 ? 12.232 3.821 -2.613 1.00 88.19 266 GLY A O 1
ATOM 2000 N N . TRP A 1 267 ? 12.587 2.586 -0.790 1.00 92.81 267 TRP A N 1
ATOM 2001 C CA . TRP A 1 267 ? 11.566 1.584 -1.136 1.00 92.81 267 TRP A CA 1
ATOM 2002 C C . TRP A 1 267 ? 10.190 1.877 -0.520 1.00 92.81 267 TRP A C 1
ATOM 2004 O O . TRP A 1 267 ? 9.175 1.531 -1.129 1.00 92.81 267 TRP A O 1
ATOM 2014 N N . ALA A 1 268 ? 10.136 2.522 0.652 1.00 93.69 268 ALA A N 1
ATOM 2015 C CA . ALA A 1 268 ? 8.897 2.823 1.382 1.00 93.69 268 ALA A CA 1
ATOM 2016 C C . ALA A 1 268 ? 8.057 3.905 0.695 1.00 93.69 268 ALA A C 1
ATOM 2018 O O . ALA A 1 268 ? 6.878 4.073 0.992 1.00 93.69 268 ALA A O 1
ATOM 2019 N N . GLY A 1 269 ? 8.663 4.644 -0.236 1.00 92.69 269 GLY A N 1
ATOM 2020 C CA . GLY A 1 269 ? 7.938 5.602 -1.053 1.00 92.69 269 GLY A CA 1
ATOM 2021 C C . GLY A 1 269 ? 6.966 4.928 -2.013 1.00 92.69 269 GLY A C 1
ATOM 2022 O O . GLY A 1 269 ? 5.995 5.563 -2.398 1.00 92.69 269 GLY A O 1
ATOM 2023 N N . PHE A 1 270 ? 7.192 3.670 -2.402 1.00 95.50 270 PHE A N 1
ATOM 2024 C CA . PHE A 1 270 ? 6.400 3.009 -3.435 1.00 95.50 270 PHE A CA 1
ATOM 2025 C C . PHE A 1 270 ? 5.082 2.452 -2.906 1.00 95.50 270 PHE A C 1
ATOM 2027 O O . PHE A 1 270 ? 5.040 1.761 -1.892 1.00 95.50 270 PHE A O 1
ATOM 2034 N N . THR A 1 271 ? 4.005 2.689 -3.648 1.00 95.31 271 THR A N 1
ATOM 2035 C CA . THR A 1 271 ? 2.671 2.164 -3.349 1.00 95.31 271 THR A CA 1
ATOM 2036 C C . THR A 1 271 ? 2.073 1.494 -4.574 1.00 95.31 271 THR A C 1
ATOM 2038 O O . THR A 1 271 ? 2.398 1.831 -5.712 1.00 95.31 271 THR A O 1
ATOM 2041 N N . HIS A 1 272 ? 1.191 0.530 -4.336 1.00 95.94 272 HIS A N 1
ATOM 2042 C CA . HIS A 1 272 ? 0.396 -0.125 -5.367 1.00 95.94 272 HIS A CA 1
ATOM 2043 C C . HIS A 1 272 ? -1.081 0.217 -5.169 1.00 95.94 272 HIS A C 1
ATOM 2045 O O . HIS A 1 272 ? -1.556 0.251 -4.034 1.00 95.94 272 HIS A O 1
ATOM 2051 N N . SER A 1 273 ? -1.808 0.459 -6.257 1.00 93.19 273 SER A N 1
ATOM 2052 C CA . SER A 1 273 ? -3.263 0.639 -6.275 1.00 93.19 273 SER A CA 1
ATOM 2053 C C . SER A 1 273 ? -3.876 -0.078 -7.475 1.00 93.19 273 SER A C 1
ATOM 2055 O O . SER A 1 273 ? -3.307 -0.036 -8.561 1.00 93.19 273 SER A O 1
ATOM 2057 N N . GLY A 1 274 ? -5.056 -0.671 -7.307 1.00 87.38 274 GLY A N 1
ATOM 2058 C CA . GLY A 1 274 ? -5.747 -1.414 -8.369 1.00 87.38 274 GLY A CA 1
ATOM 2059 C C . GLY A 1 274 ? -5.505 -2.924 -8.341 1.00 87.38 274 GLY A C 1
ATOM 2060 O O . GLY A 1 274 ? -5.081 -3.427 -7.305 1.00 87.38 274 GLY A O 1
ATOM 2061 N N . TRP A 1 275 ? -5.851 -3.641 -9.418 1.00 77.75 275 TRP A N 1
ATOM 2062 C CA . TRP A 1 275 ? -5.803 -5.110 -9.520 1.00 77.75 275 TRP A CA 1
ATOM 2063 C C . TRP A 1 275 ? -5.578 -5.607 -10.939 1.00 77.75 275 TRP A C 1
ATOM 2065 O O . TRP A 1 275 ? -6.319 -5.137 -11.828 1.00 77.75 275 TRP A O 1
#

Secondary structure (DSSP, 8-state):
--PPPGGGGTSPPPHHHHHHHHHHHT-SEEEEEETEEEEEEETTS-EEEEEETT--STT------STTHHHHHHHHHHHHIIIIIHHHHHHS-S--SS--EEEEEE-GGGGGS-GGG-EEEETTEEEEHHHH-EEEE-S-HHHHHHHHTS---GGGGS----B-STT-SEEEE--SSTT-HHHHHHHHHHTT-SEEEEESS---HHHHHHHHHHHHHHHHHH---HHHHHHHHHHHHH-TTPPPPTTS-HHHHHHHHHS-TT-HHHHTTEEEEE-

Solvent-accessible surface area (backbone atoms only — not comparable to full-atom values): 14952 Å² total; per-residue (Å²): 134,87,72,81,57,74,68,64,74,70,50,79,64,52,55,57,54,45,5,50,21,27,51,70,67,71,31,53,32,41,37,37,42,45,76,37,30,34,42,36,38,26,36,88,28,52,73,47,78,44,86,19,84,71,28,48,65,89,80,58,77,87,76,82,51,80,91,55,42,58,63,53,50,52,54,49,14,40,50,39,12,72,30,40,50,51,58,52,64,70,66,52,86,78,86,68,95,54,67,50,33,37,33,38,32,51,46,73,74,51,60,53,56,46,59,51,49,8,28,47,76,54,96,89,37,86,45,38,42,50,80,62,28,47,69,33,38,47,94,42,71,53,57,49,35,53,58,47,67,51,83,80,56,77,81,70,68,53,66,63,60,71,34,70,51,72,41,31,58,32,19,47,46,69,21,90,36,64,84,41,29,59,60,51,47,50,53,28,43,74,54,54,16,35,26,34,39,32,18,36,37,77,54,54,70,70,43,48,52,51,44,51,51,39,18,36,45,31,21,58,76,63,70,33,57,68,65,55,10,44,52,51,21,45,52,46,59,43,38,88,81,54,79,77,62,88,87,51,55,71,70,59,49,52,50,65,70,70,58,59,44,80,54,50,58,49,54,42,27,54,45,33,29,72,104

Nearest PDB structures (foldseek):
  7nj1-assembly1_A  TM=5.184E-01  e=1.548E-03  Homo sapiens
  5cbf-assembly1_D  TM=5.950E-01  e=5.714E+00  Tsukamurella paurometabola DSM 20162
  5cbf-assembly2_C  TM=5.742E-01  e=5.408E+00  Tsukamurella paurometabola DSM 20162
  3a14-assembly1_B  TM=4.379E-01  e=9.917E+00  Thermotoga maritima

Radius of gyration: 18.11 Å; Cα contacts (8 Å, |Δi|>4): 488; chains: 1; bounding box: 52×39×44 Å

pLDDT: mean 86.7, std 12.65, range [37.44, 97.94]

Mean predicted aligned error: 6.11 Å